Protein AF-A0A699ZSH5-F1 (afdb_monomer_lite)

pLDDT: mean 70.88, std 25.38, range [24.2, 98.06]

Structure (mmCIF, N/CA/C/O backbone):
data_AF-A0A699ZSH5-F1
#
_entry.id   AF-A0A699ZSH5-F1
#
loop_
_atom_site.group_PDB
_atom_site.id
_atom_site.type_symbol
_atom_site.label_atom_id
_atom_site.label_alt_id
_atom_site.label_comp_id
_atom_site.label_asym_id
_atom_site.label_entity_id
_atom_site.label_seq_id
_atom_site.pdbx_PDB_ins_code
_atom_site.Cartn_x
_atom_site.Cartn_y
_atom_site.Cartn_z
_atom_site.occupancy
_atom_site.B_iso_or_equiv
_atom_site.auth_seq_id
_atom_site.auth_comp_id
_atom_site.auth_asym_id
_atom_site.auth_atom_id
_atom_site.pdbx_PDB_model_num
ATOM 1 N N . MET A 1 1 ? -21.528 -66.250 -21.003 1.00 36.94 1 MET A N 1
ATOM 2 C CA . MET A 1 1 ? -20.556 -67.362 -21.104 1.00 36.94 1 MET A CA 1
ATOM 3 C C . MET A 1 1 ? -19.165 -66.737 -21.130 1.00 36.94 1 MET A C 1
ATOM 5 O O . MET A 1 1 ? -18.930 -65.909 -21.991 1.00 36.94 1 MET A O 1
ATOM 9 N N . ALA A 1 2 ? -18.467 -66.760 -19.988 1.00 32.97 2 ALA A N 1
ATOM 10 C CA . ALA A 1 2 ? -17.231 -67.540 -19.755 1.00 32.97 2 ALA A CA 1
ATOM 11 C C . ALA A 1 2 ? -16.019 -66.951 -20.520 1.00 32.97 2 ALA A C 1
ATOM 13 O O . ALA A 1 2 ? -16.015 -66.978 -21.739 1.00 32.97 2 ALA A O 1
ATOM 14 N N . ARG A 1 3 ? -15.118 -66.194 -19.868 1.00 31.59 3 ARG A N 1
ATOM 15 C CA . ARG A 1 3 ? -13.992 -66.573 -18.964 1.00 31.59 3 ARG A CA 1
ATOM 16 C C . ARG A 1 3 ? -12.683 -66.887 -19.717 1.00 31.59 3 ARG A C 1
ATOM 18 O O . ARG A 1 3 ? -12.699 -67.686 -20.640 1.00 31.59 3 ARG A O 1
ATOM 25 N N . GLY A 1 4 ? -11.572 -66.356 -19.185 1.00 28.94 4 GLY A N 1
ATOM 26 C CA . GLY A 1 4 ? -10.177 -66.784 -19.414 1.00 28.94 4 GLY A CA 1
ATOM 27 C C . GLY A 1 4 ? -9.295 -65.638 -19.936 1.00 28.94 4 GLY A C 1
ATOM 28 O O . GLY A 1 4 ? -9.412 -65.311 -21.105 1.00 28.94 4 GLY A O 1
ATOM 29 N N . SER A 1 5 ? -8.555 -64.850 -19.143 1.00 33.06 5 SER A N 1
ATOM 30 C CA . SER A 1 5 ? -7.466 -65.128 -18.173 1.00 33.06 5 SER A CA 1
ATOM 31 C C . SER A 1 5 ? -6.104 -65.444 -18.817 1.00 33.06 5 SER A C 1
ATOM 33 O O . SER A 1 5 ? -5.966 -66.488 -19.439 1.00 33.06 5 SER A O 1
ATOM 35 N N . ASN A 1 6 ? -5.130 -64.537 -18.619 1.00 29.67 6 ASN A N 1
ATOM 36 C CA . ASN A 1 6 ? -3.670 -64.717 -18.406 1.00 29.67 6 ASN A CA 1
ATOM 37 C C . ASN A 1 6 ? -3.050 -63.294 -18.371 1.00 29.67 6 ASN A C 1
ATOM 39 O O . ASN A 1 6 ? -3.257 -62.556 -19.326 1.00 29.67 6 ASN A O 1
ATOM 43 N N . SER A 1 7 ? -2.413 -62.699 -17.349 1.00 30.80 7 SER A N 1
ATOM 44 C CA . SER A 1 7 ? -1.525 -63.060 -16.221 1.00 30.80 7 SER A CA 1
ATOM 45 C C . SER A 1 7 ? -0.083 -63.463 -16.577 1.00 30.80 7 SER A C 1
ATOM 47 O O . SER A 1 7 ? 0.167 -64.629 -16.860 1.00 30.80 7 SER A O 1
ATOM 49 N N . ALA A 1 8 ? 0.845 -62.495 -16.477 1.00 29.92 8 ALA A N 1
ATOM 50 C CA . ALA A 1 8 ? 2.242 -62.586 -15.987 1.00 29.92 8 ALA A CA 1
ATOM 51 C C . ALA A 1 8 ? 2.841 -61.150 -16.003 1.00 29.92 8 ALA A C 1
ATOM 53 O O . ALA A 1 8 ? 2.871 -60.527 -17.056 1.00 29.92 8 ALA A O 1
ATOM 54 N N . SER A 1 9 ? 3.085 -60.458 -14.883 1.00 29.80 9 SER A N 1
ATOM 55 C CA . SER A 1 9 ? 4.141 -60.607 -13.855 1.00 29.80 9 SER A CA 1
ATOM 56 C C . SER A 1 9 ? 5.532 -60.087 -14.262 1.00 29.80 9 SER A C 1
ATOM 58 O O . SER A 1 9 ? 6.241 -60.759 -15.004 1.00 29.80 9 SER A O 1
ATOM 60 N N . ARG A 1 10 ? 5.940 -58.946 -13.675 1.00 28.27 10 ARG A N 1
ATOM 61 C CA . ARG A 1 10 ? 7.281 -58.615 -13.117 1.00 28.27 10 ARG A CA 1
ATOM 62 C C . ARG A 1 10 ? 7.190 -57.239 -12.417 1.00 28.27 10 ARG A C 1
ATOM 64 O O . ARG A 1 10 ? 6.785 -56.278 -13.053 1.00 28.27 10 ARG A O 1
ATOM 71 N N . VAL A 1 11 ? 7.215 -57.190 -11.074 1.00 29.58 11 VAL A N 1
ATOM 72 C CA . VAL A 1 11 ? 8.370 -56.810 -10.209 1.00 29.58 11 VAL A CA 1
ATOM 73 C C . VAL A 1 11 ? 8.969 -55.464 -10.655 1.00 29.58 11 VAL A C 1
ATOM 75 O O . VAL A 1 11 ? 9.492 -55.394 -11.756 1.00 29.58 11 VAL A O 1
ATOM 78 N N . GLY A 1 12 ? 8.925 -54.347 -9.927 1.00 26.03 12 GLY A N 1
ATOM 79 C CA . GLY A 1 12 ? 8.870 -54.110 -8.485 1.00 26.03 12 GLY A CA 1
ATOM 80 C C . GLY A 1 12 ? 10.131 -53.332 -8.098 1.00 26.03 12 GLY A C 1
ATOM 81 O O . GLY A 1 12 ? 11.179 -53.956 -8.021 1.00 26.03 12 GLY A O 1
ATOM 82 N N . VAL A 1 13 ? 10.034 -52.011 -7.892 1.00 28.70 13 VAL A N 1
ATOM 83 C CA . VAL A 1 13 ? 11.000 -51.198 -7.126 1.00 28.70 13 VAL A CA 1
ATOM 84 C C . VAL A 1 13 ? 10.254 -49.991 -6.541 1.00 28.70 13 VAL A C 1
ATOM 86 O O . VAL A 1 13 ? 9.922 -49.047 -7.254 1.00 28.70 13 VAL A O 1
ATOM 89 N N . ASP A 1 14 ? 9.993 -50.051 -5.238 1.00 25.78 14 ASP A N 1
ATOM 90 C CA . ASP A 1 14 ? 9.724 -48.902 -4.377 1.00 25.78 14 ASP A CA 1
ATOM 91 C C . ASP A 1 14 ? 11.045 -48.189 -4.090 1.00 25.78 14 ASP A C 1
ATOM 93 O O . ASP A 1 14 ? 11.976 -48.861 -3.644 1.00 25.78 14 ASP A O 1
ATOM 97 N N . THR A 1 15 ? 11.140 -46.862 -4.256 1.00 27.75 15 THR A N 1
ATOM 98 C CA . THR A 1 15 ? 11.932 -46.007 -3.346 1.00 27.75 15 THR A CA 1
ATOM 99 C C . THR A 1 15 ? 11.754 -44.494 -3.576 1.00 27.75 15 THR A C 1
ATOM 101 O O . THR A 1 15 ? 11.788 -44.021 -4.705 1.00 27.75 15 THR A O 1
ATOM 104 N N . LEU A 1 16 ? 11.700 -43.771 -2.442 1.00 27.02 16 LEU A N 1
ATOM 105 C CA . LEU A 1 16 ? 11.971 -42.337 -2.186 1.00 27.02 16 LEU A CA 1
ATOM 106 C C . LEU A 1 16 ? 10.833 -41.342 -2.503 1.00 27.02 16 LEU A C 1
ATOM 108 O O . LEU A 1 16 ? 10.600 -40.982 -3.647 1.00 27.02 16 LEU A O 1
ATOM 112 N N . SER A 1 17 ? 9.979 -40.922 -1.560 1.00 25.89 17 SER A N 1
ATOM 113 C CA . SER A 1 17 ? 10.178 -40.210 -0.277 1.00 25.89 17 SER A CA 1
ATOM 114 C C . SER A 1 17 ? 10.639 -38.747 -0.392 1.00 25.89 17 SER A C 1
ATOM 116 O O . SER A 1 17 ? 11.787 -38.474 -0.715 1.00 25.89 17 SER A O 1
ATOM 118 N N . SER A 1 18 ? 9.751 -37.847 0.049 1.00 26.95 18 SER A N 1
ATOM 119 C CA . SER A 1 18 ? 10.036 -36.704 0.931 1.00 26.95 18 SER A CA 1
ATOM 120 C C . SER A 1 18 ? 11.130 -35.714 0.505 1.00 26.95 18 SER A C 1
ATOM 122 O O . SER A 1 18 ? 12.287 -35.860 0.882 1.00 26.95 18 SER A O 1
ATOM 124 N N . ILE A 1 19 ? 10.721 -34.590 -0.092 1.00 27.08 19 ILE A N 1
ATOM 125 C CA . ILE A 1 19 ? 11.486 -33.335 -0.017 1.00 27.08 19 ILE A CA 1
ATOM 126 C C . ILE A 1 19 ? 10.746 -32.393 0.938 1.00 27.08 19 ILE A C 1
ATOM 128 O O . ILE A 1 19 ? 9.942 -31.551 0.548 1.00 27.08 19 ILE A O 1
ATOM 132 N N . ARG A 1 20 ? 11.016 -32.581 2.233 1.00 26.30 20 ARG A N 1
ATOM 133 C CA . ARG A 1 20 ? 10.993 -31.498 3.219 1.00 26.30 20 ARG A CA 1
ATOM 134 C C . ARG A 1 20 ? 12.300 -30.732 3.027 1.00 26.30 20 ARG A C 1
ATOM 136 O O . ARG A 1 20 ? 13.360 -31.284 3.299 1.00 26.30 20 ARG A O 1
ATOM 143 N N . SER A 1 21 ? 12.233 -29.490 2.553 1.00 25.59 21 SER A N 1
ATOM 144 C CA . SER A 1 21 ? 13.398 -28.604 2.563 1.00 25.59 21 SER A CA 1
ATOM 145 C C . SER A 1 21 ? 13.469 -27.908 3.914 1.00 25.59 21 SER A C 1
ATOM 147 O O . SER A 1 21 ? 12.815 -26.896 4.155 1.00 25.59 21 SER A O 1
ATOM 149 N N . SER A 1 22 ? 14.252 -28.504 4.801 1.00 25.52 22 SER A N 1
ATOM 150 C CA . SER A 1 22 ? 14.801 -27.886 5.998 1.00 25.52 22 SER A CA 1
ATOM 151 C C . SER A 1 22 ? 15.785 -26.793 5.573 1.00 25.52 22 SER A C 1
ATOM 153 O O . SER A 1 22 ? 16.745 -27.091 4.872 1.00 25.52 22 SER A O 1
ATOM 155 N N . PHE A 1 23 ? 15.589 -25.552 6.012 1.00 26.53 23 PHE A N 1
ATOM 156 C CA . PHE A 1 23 ? 16.680 -24.582 6.095 1.00 26.53 23 PHE A CA 1
ATOM 157 C C . PHE A 1 23 ? 16.874 -24.238 7.567 1.00 26.53 23 PHE A C 1
ATOM 159 O O . PHE A 1 23 ? 16.135 -23.446 8.146 1.00 26.53 23 PHE A O 1
ATOM 166 N N . ALA A 1 24 ? 17.846 -24.920 8.171 1.00 24.20 24 ALA A N 1
ATOM 167 C CA . ALA A 1 24 ? 18.500 -24.464 9.382 1.00 24.20 24 ALA A CA 1
ATOM 168 C C . ALA A 1 24 ? 19.412 -23.295 8.988 1.00 24.20 24 ALA A C 1
ATOM 170 O O . ALA A 1 24 ? 20.186 -23.409 8.039 1.00 24.20 24 ALA A O 1
ATOM 171 N N . VAL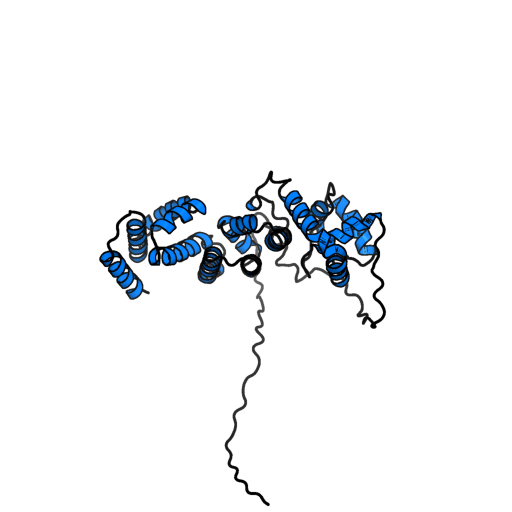 A 1 25 ? 19.283 -22.167 9.681 1.00 28.80 25 VAL A N 1
ATOM 172 C CA . VAL A 1 25 ? 20.239 -21.063 9.592 1.00 28.80 25 VAL A CA 1
ATOM 173 C C . VAL A 1 25 ? 21.204 -21.238 10.753 1.00 28.80 25 VAL A C 1
ATOM 175 O O . VAL A 1 25 ? 20.807 -21.110 11.911 1.00 28.80 25 VAL A O 1
ATOM 178 N N . ASP A 1 26 ? 22.453 -21.561 10.425 1.00 26.16 26 ASP A N 1
ATOM 179 C CA . ASP A 1 26 ? 23.570 -21.489 11.358 1.00 26.16 26 ASP A CA 1
ATOM 180 C C . ASP A 1 26 ? 23.797 -20.031 11.768 1.00 26.16 26 ASP A C 1
ATOM 182 O O . ASP A 1 26 ? 23.949 -19.130 10.939 1.00 26.16 26 ASP A O 1
ATOM 186 N N . VAL A 1 27 ? 23.803 -19.810 13.079 1.00 28.52 27 VAL A N 1
ATOM 187 C CA . VAL A 1 27 ? 24.135 -18.538 13.715 1.00 28.52 27 VAL A CA 1
ATOM 188 C C . VAL A 1 27 ? 25.651 -18.479 13.881 1.00 28.52 27 VAL A C 1
ATOM 190 O O . VAL A 1 27 ? 26.236 -19.327 14.549 1.00 28.52 27 VAL A O 1
ATOM 193 N N . CYS A 1 28 ? 26.284 -17.447 13.328 1.00 25.33 28 CYS A N 1
ATOM 194 C CA . CYS A 1 28 ? 27.627 -17.017 13.716 1.00 25.33 28 CYS A CA 1
ATOM 195 C C . CYS A 1 28 ? 27.576 -15.534 14.133 1.00 25.33 28 CYS A C 1
ATOM 197 O O . CYS A 1 28 ? 26.837 -14.766 13.513 1.00 25.33 28 CYS A O 1
ATOM 199 N N . PRO A 1 29 ? 28.312 -15.116 15.181 1.00 32.91 29 PRO A N 1
ATOM 200 C CA . PRO A 1 29 ? 28.134 -13.807 15.799 1.00 32.91 29 PRO A CA 1
ATOM 201 C C . PRO A 1 29 ? 29.136 -12.750 15.296 1.00 32.91 29 PRO A C 1
ATOM 203 O O . PRO A 1 29 ? 30.284 -13.075 15.001 1.00 32.91 29 PRO A O 1
ATOM 206 N N . ASN A 1 30 ? 28.686 -11.485 15.308 1.00 30.55 30 ASN A N 1
ATOM 207 C CA . ASN A 1 30 ? 29.345 -10.276 15.853 1.00 30.55 30 ASN A CA 1
ATOM 208 C C . ASN A 1 30 ? 29.346 -9.010 14.971 1.00 30.55 30 ASN A C 1
ATOM 210 O O . ASN A 1 30 ? 29.857 -8.994 13.858 1.00 30.55 30 ASN A O 1
ATOM 214 N N . ASN A 1 31 ? 28.859 -7.939 15.616 1.00 28.17 31 ASN A N 1
ATOM 215 C CA . ASN A 1 31 ? 29.351 -6.555 15.702 1.00 28.17 31 ASN A CA 1
ATOM 216 C C . ASN A 1 31 ? 29.839 -5.823 14.442 1.00 28.17 31 ASN A C 1
ATOM 218 O O . ASN A 1 31 ? 30.928 -6.088 13.941 1.00 28.17 31 ASN A O 1
ATOM 222 N N . SER A 1 32 ? 29.159 -4.726 14.090 1.00 29.83 32 SER A N 1
ATOM 223 C CA . SER A 1 32 ? 29.637 -3.344 14.338 1.00 29.83 32 SER A CA 1
ATOM 224 C C . SER A 1 32 ? 28.687 -2.294 13.733 1.00 29.83 32 SER A C 1
ATOM 226 O O . SER A 1 32 ? 27.934 -2.571 12.803 1.00 29.83 32 SER A O 1
ATOM 228 N N . ASP A 1 33 ? 28.705 -1.110 14.345 1.00 36.75 33 ASP A N 1
ATOM 229 C CA . ASP A 1 33 ? 27.779 0.019 14.230 1.00 36.75 33 ASP A CA 1
ATOM 230 C C . ASP A 1 33 ? 27.511 0.568 12.811 1.00 36.75 33 ASP A C 1
ATOM 232 O O . ASP A 1 33 ? 28.427 0.853 12.039 1.00 36.75 33 ASP A O 1
ATOM 236 N N . GLY A 1 34 ? 26.229 0.819 12.513 1.00 30.23 34 GLY A N 1
ATOM 237 C CA . GLY A 1 34 ? 25.723 1.517 11.323 1.00 30.23 34 GLY A CA 1
ATOM 238 C C . GLY A 1 34 ? 24.201 1.748 11.412 1.00 30.23 34 GLY A C 1
ATOM 239 O O . GLY A 1 34 ? 23.528 1.027 12.148 1.00 30.23 34 GLY A O 1
ATOM 240 N N . PRO A 1 35 ? 23.633 2.766 10.731 1.00 30.14 35 PRO A N 1
ATOM 241 C CA . PRO A 1 35 ? 22.295 3.279 11.028 1.00 30.14 35 PRO A CA 1
ATOM 242 C C . PRO A 1 35 ? 21.197 2.261 10.699 1.00 30.14 35 PRO A C 1
ATOM 244 O O . PRO A 1 35 ? 21.158 1.676 9.616 1.00 30.14 35 PRO A O 1
ATOM 247 N N . VAL A 1 36 ? 20.295 2.077 11.662 1.00 38.06 36 VAL A N 1
ATOM 248 C CA . VAL A 1 36 ? 19.191 1.113 11.655 1.00 38.06 36 VAL A CA 1
ATOM 249 C C . VAL A 1 36 ? 18.178 1.473 10.560 1.00 38.06 36 VAL A C 1
ATOM 251 O O . VAL A 1 36 ? 17.377 2.390 10.711 1.00 38.06 36 VAL A O 1
ATOM 254 N N . GLY A 1 37 ? 18.225 0.752 9.437 1.00 33.81 37 GLY A N 1
ATOM 255 C CA . GLY A 1 37 ? 17.118 0.672 8.476 1.00 33.81 37 GLY A CA 1
ATOM 256 C C . GLY A 1 37 ? 16.004 -0.264 8.979 1.00 33.81 37 GLY A C 1
ATOM 257 O O . GLY A 1 37 ? 16.214 -0.984 9.959 1.00 33.81 37 GLY A O 1
ATOM 258 N N . PRO A 1 38 ? 14.826 -0.306 8.326 1.00 38.97 38 PRO A N 1
ATOM 259 C CA . PRO A 1 38 ? 13.669 -1.060 8.803 1.00 38.97 38 PRO A CA 1
ATOM 260 C C . PRO A 1 38 ? 13.873 -2.572 8.594 1.00 38.97 38 PRO A C 1
ATOM 262 O O . PRO A 1 38 ? 13.373 -3.174 7.652 1.00 38.97 38 PRO A O 1
ATOM 265 N N . GLN A 1 39 ? 14.634 -3.207 9.488 1.00 39.56 39 GLN A N 1
ATOM 266 C CA . GLN A 1 39 ? 14.787 -4.666 9.572 1.00 39.56 39 GLN A CA 1
ATOM 267 C C . GLN A 1 39 ? 13.705 -5.337 10.440 1.00 39.56 39 GLN A C 1
ATOM 269 O O . GLN A 1 39 ? 13.694 -6.561 10.567 1.00 39.56 39 GLN A O 1
ATOM 274 N N . ALA A 1 40 ? 12.759 -4.568 10.991 1.00 39.62 40 ALA A N 1
ATOM 275 C CA . ALA A 1 40 ? 11.773 -5.034 11.971 1.00 39.62 40 ALA A CA 1
ATOM 276 C C . ALA A 1 40 ? 10.811 -6.133 11.463 1.00 39.62 40 ALA A C 1
ATOM 278 O O . ALA A 1 40 ? 10.162 -6.801 12.264 1.00 39.62 40 ALA A O 1
ATOM 279 N N . LEU A 1 41 ? 10.736 -6.377 10.149 1.00 44.06 41 LEU A N 1
ATOM 280 C CA . LEU A 1 41 ? 9.860 -7.405 9.573 1.00 44.06 41 LEU A CA 1
ATOM 281 C C . LEU A 1 41 ? 10.518 -8.777 9.373 1.00 44.06 41 LEU A C 1
ATOM 283 O O . LEU A 1 41 ? 9.798 -9.763 9.227 1.00 44.06 41 LEU A O 1
ATOM 287 N N . LYS A 1 42 ? 11.855 -8.894 9.416 1.00 36.16 42 LYS A N 1
ATOM 288 C CA . LYS A 1 42 ? 12.529 -10.204 9.269 1.00 36.16 42 LYS A CA 1
ATOM 289 C C . LYS A 1 42 ? 12.527 -11.037 10.557 1.00 36.16 42 LYS A C 1
ATOM 291 O O . LYS A 1 42 ? 12.685 -12.252 10.488 1.00 36.16 42 LYS A O 1
ATOM 296 N N . THR A 1 43 ? 12.290 -10.417 11.710 1.00 35.00 43 THR A N 1
ATOM 297 C CA . THR A 1 43 ? 12.329 -11.053 13.041 1.00 35.00 43 THR A CA 1
ATOM 298 C C . THR A 1 43 ? 10.964 -11.219 13.712 1.00 35.00 43 THR A C 1
ATOM 300 O O . THR A 1 43 ? 10.887 -11.791 14.800 1.00 35.00 43 THR A O 1
ATOM 303 N N . LEU A 1 44 ? 9.863 -10.833 13.055 1.00 39.72 44 LEU A N 1
ATOM 304 C CA . LEU A 1 44 ? 8.504 -11.030 13.587 1.00 39.72 44 LEU A CA 1
ATOM 305 C C . LEU A 1 44 ? 8.108 -12.511 13.767 1.00 39.72 44 LEU A C 1
ATOM 307 O O . LEU A 1 44 ? 7.095 -12.791 14.402 1.00 39.72 44 LEU A O 1
ATOM 311 N N . ASN A 1 45 ? 8.924 -13.457 13.286 1.00 34.03 45 ASN A N 1
ATOM 312 C CA . ASN A 1 45 ? 8.685 -14.892 13.438 1.00 34.03 45 ASN A CA 1
ATOM 313 C C . ASN A 1 45 ? 9.299 -15.545 14.689 1.00 34.03 45 ASN A C 1
ATOM 315 O O . ASN A 1 45 ? 9.049 -16.733 14.883 1.00 34.03 45 ASN A O 1
ATOM 319 N N . THR A 1 46 ? 10.047 -14.838 15.552 1.00 37.94 46 THR A N 1
ATOM 320 C CA . THR A 1 46 ? 10.744 -15.529 16.665 1.00 37.94 46 THR A CA 1
ATOM 321 C C . THR A 1 46 ? 10.412 -15.079 18.088 1.00 37.94 46 THR A C 1
ATOM 323 O O . THR A 1 46 ? 10.569 -15.904 18.982 1.00 37.94 46 THR A O 1
ATOM 326 N N . HIS A 1 47 ? 9.882 -13.874 18.353 1.00 35.03 47 HIS A N 1
ATOM 327 C CA . HIS A 1 47 ? 9.612 -13.454 19.749 1.00 35.03 47 HIS A CA 1
ATOM 328 C C . HIS A 1 47 ? 8.355 -12.599 20.004 1.00 35.03 47 HIS A C 1
ATOM 330 O O . HIS A 1 47 ? 8.172 -12.104 21.116 1.00 35.03 47 HIS A O 1
ATOM 336 N N . ALA A 1 48 ? 7.417 -12.480 19.059 1.00 37.22 48 ALA A N 1
ATOM 337 C CA . ALA A 1 48 ? 6.101 -11.930 19.388 1.00 37.22 48 ALA A CA 1
ATOM 338 C C . ALA A 1 48 ? 5.274 -12.999 20.125 1.00 37.22 48 ALA A C 1
ATOM 340 O O . ALA A 1 48 ? 4.728 -13.916 19.511 1.00 37.22 48 ALA A O 1
ATOM 341 N N . ARG A 1 49 ? 5.187 -12.904 21.459 1.00 35.94 49 ARG A N 1
ATOM 342 C CA . ARG A 1 49 ? 4.324 -13.766 22.283 1.00 35.94 49 ARG A CA 1
ATOM 343 C C . ARG A 1 49 ? 2.858 -13.394 22.041 1.00 35.94 49 ARG A C 1
ATOM 345 O O . ARG A 1 49 ? 2.232 -12.712 22.847 1.00 35.94 49 ARG A O 1
ATOM 352 N N . LEU A 1 50 ? 2.315 -13.842 20.912 1.00 39.59 50 LEU A N 1
ATOM 353 C CA . LEU A 1 50 ? 0.881 -13.871 20.666 1.00 39.59 50 LEU A CA 1
ATOM 354 C C . LEU A 1 50 ? 0.277 -14.825 21.698 1.00 39.59 50 LEU A C 1
ATOM 356 O O . LEU A 1 50 ? 0.533 -16.028 21.665 1.00 39.59 50 LEU A O 1
ATOM 360 N N . GLN A 1 51 ? -0.466 -14.281 22.659 1.00 40.25 51 GLN A N 1
ATOM 361 C CA . GLN A 1 51 ? -1.225 -15.090 23.605 1.00 40.25 51 GLN A CA 1
ATOM 362 C C . GLN A 1 51 ? -2.201 -15.964 22.800 1.00 40.25 51 GLN A C 1
ATOM 364 O O . GLN A 1 51 ? -3.069 -15.452 22.092 1.00 40.25 51 GLN A O 1
ATOM 369 N N . GLN A 1 52 ? -1.976 -17.280 22.830 1.00 35.56 52 GLN A N 1
ATOM 370 C CA . GLN A 1 52 ? -2.891 -18.274 22.279 1.00 35.56 52 GLN A CA 1
ATOM 371 C C . GLN A 1 52 ? -4.139 -18.336 23.157 1.00 35.56 52 GLN A C 1
ATOM 373 O O . GLN A 1 52 ? -4.032 -18.407 24.379 1.00 35.56 52 GLN A O 1
ATOM 378 N N . GLU A 1 53 ? -5.304 -18.365 22.519 1.00 41.34 53 GLU A N 1
ATOM 379 C CA . GLU A 1 53 ? -6.602 -18.556 23.161 1.00 41.34 53 GLU A CA 1
ATOM 380 C C . GLU A 1 53 ? -7.424 -19.630 22.420 1.00 41.34 53 GLU A C 1
ATOM 382 O O . GLU A 1 53 ? -7.081 -19.993 21.288 1.00 41.34 53 GLU A O 1
ATOM 387 N N . PRO A 1 54 ? -8.433 -20.219 23.093 1.00 35.97 54 PRO A N 1
ATOM 388 C CA . PRO A 1 54 ? -8.895 -21.579 22.848 1.00 35.97 54 PRO A CA 1
ATOM 389 C C . PRO A 1 54 ? -9.747 -21.723 21.584 1.00 35.97 54 PRO A C 1
ATOM 391 O O . PRO A 1 54 ? -10.487 -20.831 21.176 1.00 35.97 54 PRO A O 1
ATOM 394 N N . SER A 1 55 ? -9.647 -22.909 20.984 1.00 34.44 55 SER A N 1
ATOM 395 C CA . SER A 1 55 ? -10.417 -23.331 19.815 1.00 34.44 55 SER A CA 1
ATOM 396 C C . SER A 1 55 ? -11.911 -23.396 20.145 1.00 34.44 55 SER A C 1
ATOM 398 O O . SER A 1 55 ? -12.358 -24.312 20.835 1.00 34.44 55 SER A O 1
ATOM 400 N N . VAL A 1 56 ? -12.683 -22.431 19.645 1.00 40.84 56 VAL A N 1
ATOM 401 C CA . VAL A 1 56 ? -14.148 -22.481 19.630 1.00 40.84 56 VAL A CA 1
ATOM 402 C C . VAL A 1 56 ? -14.588 -22.773 18.199 1.00 40.84 56 VAL A C 1
ATOM 404 O O . VAL A 1 56 ? -14.379 -21.973 17.287 1.00 40.84 56 VAL A O 1
ATOM 407 N N . VAL A 1 57 ? -15.170 -23.953 18.003 1.00 40.88 57 VAL A N 1
ATOM 408 C CA . VAL A 1 57 ? -15.787 -24.387 16.743 1.00 40.88 57 VAL A CA 1
ATOM 409 C C . VAL A 1 57 ? -17.120 -23.640 16.580 1.00 40.88 57 VAL A C 1
ATOM 411 O O . VAL A 1 57 ? -17.925 -23.688 17.510 1.00 40.88 57 VAL A O 1
ATOM 414 N N . PRO A 1 58 ? -17.397 -22.951 15.456 1.00 51.56 58 PRO A N 1
ATOM 415 C CA . PRO A 1 58 ? -18.664 -22.257 15.294 1.00 51.56 58 PRO A CA 1
ATOM 416 C C . PRO A 1 58 ? -19.725 -23.206 14.729 1.00 51.56 58 PRO A C 1
ATOM 418 O O . PRO A 1 58 ? -19.599 -23.714 13.615 1.00 51.56 58 PRO A O 1
ATOM 421 N N . ASP A 1 59 ? -20.772 -23.408 15.522 1.00 38.81 59 ASP A N 1
ATOM 422 C CA . ASP A 1 59 ? -22.007 -24.080 15.135 1.00 38.81 59 ASP A CA 1
ATOM 423 C C . ASP A 1 59 ? -22.857 -23.168 14.226 1.00 38.81 59 ASP A C 1
ATOM 425 O O . ASP A 1 59 ? -22.868 -21.942 14.370 1.00 38.81 59 ASP A O 1
ATOM 429 N N . GLY A 1 60 ? -23.541 -23.768 13.251 1.00 44.88 60 GLY A N 1
ATOM 430 C CA . GLY A 1 60 ? -24.117 -23.132 12.057 1.00 44.88 60 GLY A CA 1
ATOM 431 C C . GLY A 1 60 ? -25.401 -22.316 12.254 1.00 44.88 60 GLY A C 1
ATOM 432 O O . GLY A 1 60 ? -26.279 -22.358 11.394 1.00 44.88 60 GLY A O 1
ATOM 433 N N . SER A 1 61 ? -25.539 -21.567 13.347 1.00 40.62 61 SER A N 1
ATOM 434 C CA . SER A 1 61 ? -26.702 -20.697 13.578 1.00 40.62 61 SER A CA 1
ATOM 435 C C . SER A 1 61 ? -26.458 -19.263 13.111 1.00 40.62 61 SER A C 1
ATOM 437 O O . SER A 1 61 ? -25.394 -18.703 13.363 1.00 40.62 61 SER A O 1
ATOM 439 N N . CYS A 1 62 ? -27.464 -18.689 12.433 1.00 40.16 62 CYS A N 1
ATOM 440 C CA . CYS A 1 62 ? -27.640 -17.274 12.080 1.00 40.16 62 CYS A CA 1
ATOM 441 C C . CYS A 1 62 ? -26.562 -16.346 12.656 1.00 40.16 62 CYS A C 1
ATOM 443 O O . CYS A 1 62 ? -26.659 -15.919 13.808 1.00 40.16 62 CYS A O 1
ATOM 445 N N . ARG A 1 63 ? -25.549 -16.009 11.844 1.00 50.59 63 ARG A N 1
ATOM 446 C CA . ARG A 1 63 ? -24.572 -14.972 12.186 1.00 50.59 63 ARG A CA 1
ATOM 447 C C . ARG A 1 63 ? -25.326 -13.656 12.339 1.00 50.59 63 ARG A C 1
ATOM 449 O O . ARG A 1 63 ? -25.593 -12.982 11.348 1.00 50.59 63 ARG A O 1
ATOM 456 N N . MET A 1 64 ? -25.697 -13.302 13.568 1.00 52.91 64 MET A N 1
ATOM 457 C CA . MET A 1 64 ? -26.120 -11.941 13.861 1.00 52.91 64 MET A CA 1
ATOM 458 C C . MET A 1 64 ? -24.993 -11.026 13.390 1.00 52.91 64 MET A C 1
ATOM 460 O O . MET A 1 64 ? -23.841 -11.199 13.794 1.00 52.91 64 MET A O 1
ATOM 464 N N . ALA A 1 65 ? -25.313 -10.117 12.470 1.00 71.31 65 ALA A N 1
ATOM 465 C CA . ALA A 1 65 ? -24.357 -9.148 11.972 1.00 71.31 65 ALA A CA 1
ATOM 466 C C . ALA A 1 65 ? -23.822 -8.369 13.177 1.00 71.31 65 ALA A C 1
ATOM 468 O O . ALA A 1 65 ? -24.585 -7.714 13.887 1.00 71.31 65 ALA A O 1
ATOM 469 N N . PHE A 1 66 ? -22.524 -8.498 13.451 1.00 86.12 66 PHE A N 1
ATOM 470 C CA . PHE A 1 66 ? -21.877 -7.733 14.506 1.00 86.12 66 PHE A CA 1
ATOM 471 C C . PHE A 1 66 ? -22.125 -6.245 14.253 1.00 86.12 66 PHE A C 1
ATOM 473 O O . PHE A 1 66 ? -21.755 -5.720 13.200 1.00 86.12 66 PHE A O 1
ATOM 480 N N . GLN A 1 67 ? -22.752 -5.572 15.216 1.00 88.56 67 GLN A N 1
ATOM 481 C CA . GLN A 1 67 ? -23.063 -4.155 15.118 1.00 88.56 67 GLN A CA 1
ATOM 482 C C . GLN A 1 67 ? -22.178 -3.383 16.103 1.00 88.56 67 GLN A C 1
ATOM 484 O O . GLN A 1 67 ? -22.400 -3.462 17.314 1.00 88.56 67 GLN A O 1
ATOM 489 N N . PRO A 1 68 ? -21.151 -2.658 15.623 1.00 90.75 68 PRO A N 1
ATOM 490 C CA . PRO A 1 68 ? -20.299 -1.872 16.502 1.00 90.75 68 PRO A CA 1
ATOM 491 C C . PRO A 1 68 ? -21.082 -0.690 17.102 1.00 90.75 68 PRO A C 1
ATOM 493 O O . PRO A 1 68 ? -22.034 -0.197 16.486 1.00 90.75 68 PRO A O 1
ATOM 496 N N . PRO A 1 69 ? -20.655 -0.163 18.265 1.00 94.19 69 PRO A N 1
ATOM 497 C CA . PRO A 1 69 ? -21.170 1.097 18.790 1.00 94.19 69 PRO A CA 1
ATOM 498 C C . PRO A 1 69 ? -21.094 2.215 17.742 1.00 94.19 69 PRO A C 1
ATOM 500 O O . PRO A 1 69 ? -20.106 2.307 17.013 1.00 94.19 69 PRO A O 1
ATOM 503 N N . ALA A 1 70 ? -22.088 3.111 17.706 1.00 94.12 70 ALA A N 1
ATOM 504 C CA . ALA A 1 70 ? -22.194 4.163 16.683 1.00 94.12 70 ALA A CA 1
ATOM 505 C C . ALA A 1 70 ? -20.916 5.014 16.534 1.00 94.12 70 ALA A C 1
ATOM 507 O O . ALA A 1 70 ? -20.544 5.398 15.430 1.00 94.12 70 ALA A O 1
ATOM 508 N N . GLN A 1 71 ? -20.200 5.244 17.638 1.00 95.50 71 GLN A N 1
ATOM 509 C CA . GLN A 1 71 ? -18.939 5.994 17.666 1.00 95.50 71 GLN A CA 1
ATOM 510 C C . GLN A 1 71 ? -17.778 5.284 16.949 1.00 95.50 71 GLN A C 1
ATOM 512 O O . GLN A 1 71 ? -16.832 5.938 16.526 1.00 95.50 71 GLN A O 1
ATOM 517 N N . LEU A 1 72 ? -17.825 3.954 16.839 1.00 96.06 72 LEU A N 1
ATOM 518 C CA . LEU A 1 72 ? -16.790 3.123 16.218 1.00 96.06 72 LEU A CA 1
ATOM 519 C C . LEU A 1 72 ? -17.178 2.654 14.815 1.00 96.06 72 LEU A C 1
ATOM 521 O O . LEU A 1 72 ? -16.348 2.059 14.133 1.00 96.06 72 LEU A O 1
ATOM 525 N N . LEU A 1 73 ? -18.416 2.912 14.380 1.00 95.94 73 LEU A N 1
ATOM 526 C CA . LEU A 1 73 ? -18.957 2.384 13.130 1.00 95.94 73 LEU A CA 1
ATOM 527 C C . LEU A 1 73 ? -18.100 2.775 11.922 1.00 95.94 73 LEU A C 1
ATOM 529 O O . LEU A 1 73 ? -17.697 1.897 11.167 1.00 95.94 73 LEU A O 1
ATOM 533 N N . ALA A 1 74 ? -17.747 4.055 11.787 1.00 96.06 74 ALA A N 1
ATOM 534 C CA . ALA A 1 74 ? -16.919 4.526 10.677 1.00 96.06 74 ALA A CA 1
ATOM 535 C C . ALA A 1 74 ? -15.521 3.878 10.675 1.00 96.06 74 ALA A C 1
ATOM 537 O O . ALA A 1 74 ? -15.025 3.465 9.628 1.00 96.06 74 ALA A O 1
ATOM 538 N N . SER A 1 75 ? -14.898 3.741 11.851 1.00 97.19 75 SER A N 1
ATOM 539 C CA . SER A 1 75 ? -13.594 3.083 11.990 1.00 97.19 75 SER A CA 1
ATOM 540 C C . SER A 1 75 ? -13.662 1.594 11.670 1.00 97.19 75 SER A C 1
ATOM 542 O O . SER A 1 75 ? -12.757 1.077 11.023 1.00 97.19 75 SER A O 1
ATOM 544 N N . TYR A 1 76 ? -14.737 0.922 12.087 1.00 97.69 76 TYR A N 1
ATOM 545 C CA . TYR A 1 76 ? -14.984 -0.490 11.811 1.00 97.69 76 TYR A CA 1
ATOM 546 C C . TYR A 1 76 ? -15.217 -0.746 10.318 1.00 97.69 76 TYR A C 1
ATOM 548 O O . TYR A 1 76 ? -14.578 -1.622 9.743 1.00 97.69 76 TYR A O 1
ATOM 556 N N . GLN A 1 77 ? -16.065 0.061 9.673 1.00 96.81 77 GLN A N 1
ATOM 557 C CA . GLN A 1 77 ? -16.315 0.010 8.229 1.00 96.81 77 GLN A CA 1
ATOM 558 C C . GLN A 1 77 ? -15.017 0.147 7.430 1.00 96.81 77 GLN A C 1
ATOM 560 O O . GLN A 1 77 ? -14.744 -0.653 6.535 1.00 96.81 77 GLN A O 1
ATOM 565 N N . ALA A 1 78 ? -14.183 1.118 7.810 1.00 97.44 78 ALA A N 1
ATOM 566 C CA . ALA A 1 78 ? -12.920 1.386 7.142 1.00 97.44 78 ALA A CA 1
ATOM 567 C C . ALA A 1 78 ? -11.940 0.201 7.203 1.00 97.44 78 ALA A C 1
ATOM 569 O O . ALA A 1 78 ? -11.140 0.049 6.288 1.00 97.44 78 ALA A O 1
ATOM 570 N N . LEU A 1 79 ? -12.013 -0.682 8.210 1.00 97.38 79 LEU A N 1
ATOM 571 C CA . LEU A 1 79 ? -11.144 -1.869 8.284 1.00 97.38 79 LEU A CA 1
ATOM 572 C C . LEU A 1 79 ? -11.348 -2.846 7.122 1.00 97.38 79 LEU A C 1
ATOM 574 O O . LEU A 1 79 ? -10.453 -3.644 6.858 1.00 97.38 79 LEU A O 1
ATOM 578 N N . GLY A 1 80 ? -12.474 -2.771 6.402 1.00 97.19 80 GLY A N 1
ATOM 579 C CA . GLY A 1 80 ? -12.739 -3.619 5.237 1.00 97.19 80 GLY A CA 1
ATOM 580 C C . GLY A 1 80 ? -11.680 -3.515 4.131 1.00 97.19 80 GLY A C 1
ATOM 581 O O . GLY A 1 80 ? -11.532 -4.449 3.345 1.00 97.19 80 GLY A O 1
ATOM 582 N N . ILE A 1 81 ? -10.910 -2.419 4.089 1.00 97.88 81 ILE A N 1
ATOM 583 C CA . ILE A 1 81 ? -9.852 -2.212 3.087 1.00 97.88 81 ILE A CA 1
ATOM 584 C C . ILE A 1 81 ? -8.520 -2.889 3.426 1.00 97.88 81 ILE A C 1
ATOM 586 O O . ILE A 1 81 ? -7.581 -2.808 2.632 1.00 97.88 81 ILE A O 1
ATOM 590 N N . VAL A 1 82 ? -8.386 -3.461 4.625 1.00 97.19 82 VAL A N 1
ATOM 591 C CA . VAL A 1 82 ? -7.140 -4.091 5.070 1.00 97.19 82 VAL A CA 1
ATOM 592 C C . VAL A 1 82 ? -6.969 -5.429 4.335 1.00 97.19 82 VAL A C 1
ATOM 594 O O . VAL A 1 82 ? -7.914 -6.217 4.278 1.00 97.19 82 VAL A O 1
ATOM 597 N N . PRO A 1 83 ? -5.790 -5.726 3.760 1.00 95.38 83 PRO A N 1
ATOM 598 C CA . PRO A 1 83 ? -5.530 -7.036 3.181 1.00 95.38 83 PRO A CA 1
ATOM 599 C C . PRO A 1 83 ? -5.669 -8.155 4.226 1.00 95.38 83 PRO A C 1
ATOM 601 O O . PRO A 1 83 ? -5.302 -7.955 5.387 1.00 95.38 83 PRO A O 1
ATOM 604 N N . PRO A 1 84 ? -6.144 -9.350 3.834 1.00 92.12 84 PRO A N 1
ATOM 605 C CA . PRO A 1 84 ? -6.218 -10.481 4.751 1.00 92.12 84 PRO A CA 1
ATOM 606 C C . PRO A 1 84 ? -4.828 -10.833 5.290 1.00 92.12 84 PRO A C 1
ATOM 608 O O . PRO A 1 84 ? -3.833 -10.735 4.570 1.00 92.12 84 PRO A O 1
ATOM 611 N N . ASP A 1 85 ? -4.782 -11.224 6.565 1.00 90.94 85 ASP A N 1
ATOM 612 C CA . ASP A 1 85 ? -3.582 -11.674 7.285 1.00 90.94 85 ASP A CA 1
ATOM 613 C C . ASP A 1 85 ? -2.415 -10.671 7.321 1.00 90.94 85 ASP A C 1
ATOM 615 O O . ASP A 1 85 ? -1.287 -11.030 7.661 1.00 90.94 85 ASP A O 1
ATOM 619 N N . MET A 1 86 ? -2.672 -9.398 7.009 1.00 94.19 86 MET A N 1
ATOM 620 C CA . MET A 1 86 ? -1.656 -8.354 7.032 1.00 94.19 86 MET A CA 1
ATOM 621 C C . MET A 1 86 ? -1.744 -7.541 8.330 1.00 94.19 86 MET A C 1
ATOM 623 O O . MET A 1 86 ? -2.782 -6.924 8.593 1.00 94.19 86 MET A O 1
ATOM 627 N N . PRO A 1 87 ? -0.679 -7.501 9.151 1.00 95.50 87 PRO A N 1
ATOM 628 C CA . PRO A 1 87 ? -0.638 -6.607 10.296 1.00 95.50 87 PRO A CA 1
ATOM 629 C C . PRO A 1 87 ? -0.535 -5.155 9.809 1.00 95.50 87 PRO A C 1
ATOM 631 O O . PRO A 1 87 ? 0.174 -4.854 8.848 1.00 95.50 87 PRO A O 1
ATOM 634 N N . VAL A 1 88 ? -1.239 -4.250 10.484 1.00 96.88 88 VAL A N 1
ATOM 635 C CA . VAL A 1 88 ? -1.293 -2.823 10.151 1.00 96.88 88 VAL A CA 1
ATOM 636 C C . VAL A 1 88 ? -0.706 -1.984 11.287 1.00 96.88 88 VAL A C 1
ATOM 638 O O . VAL A 1 88 ? -1.074 -2.191 12.446 1.00 96.88 88 VAL A O 1
ATOM 641 N N . PRO A 1 89 ? 0.199 -1.035 11.014 1.00 96.81 89 PRO A N 1
ATOM 642 C CA . PRO A 1 89 ? 0.750 -0.170 12.043 1.00 96.81 89 PRO A CA 1
ATOM 643 C C . PRO A 1 89 ? -0.288 0.873 12.474 1.00 96.81 89 PRO A C 1
ATOM 645 O O . PRO A 1 89 ? -1.181 1.256 11.712 1.00 96.81 89 PRO A O 1
ATOM 648 N N . LEU A 1 90 ? -0.160 1.389 13.700 1.00 95.75 90 LEU A N 1
ATOM 649 C CA . LEU A 1 90 ? -1.037 2.465 14.181 1.00 95.75 90 LEU A CA 1
ATOM 650 C C . LEU A 1 90 ? -0.945 3.748 13.343 1.00 95.75 90 LEU A C 1
ATOM 652 O O . LEU A 1 90 ? -1.913 4.500 13.295 1.00 95.75 90 LEU A O 1
ATOM 656 N N . THR A 1 91 ? 0.186 3.999 12.682 1.00 95.19 91 THR A N 1
ATOM 657 C CA . THR A 1 91 ? 0.353 5.125 11.749 1.00 95.19 91 THR A CA 1
ATOM 658 C C . THR A 1 91 ? -0.619 5.020 10.577 1.00 95.19 91 THR A C 1
ATOM 660 O O . THR A 1 91 ? -1.332 5.977 10.288 1.00 95.19 91 THR A O 1
ATOM 663 N N . MET A 1 92 ? -0.732 3.836 9.969 1.00 96.38 92 MET A N 1
ATOM 664 C CA . MET A 1 92 ? -1.701 3.550 8.909 1.00 96.38 92 MET A CA 1
ATOM 665 C C . MET A 1 92 ? -3.135 3.739 9.411 1.00 96.38 92 MET A C 1
ATOM 667 O O . MET A 1 92 ? -3.932 4.413 8.758 1.00 96.38 92 MET A O 1
ATOM 671 N N . LEU A 1 93 ? -3.463 3.205 10.595 1.00 97.19 93 LEU A N 1
ATOM 672 C CA . LEU A 1 93 ? -4.801 3.348 11.177 1.00 97.19 93 LEU A CA 1
ATOM 673 C C . LEU A 1 93 ? -5.145 4.802 11.518 1.00 97.19 93 LEU A C 1
ATOM 675 O O . LEU A 1 93 ? -6.291 5.213 11.345 1.00 97.19 93 LEU A O 1
ATOM 679 N N . ALA A 1 94 ? -4.168 5.599 11.956 1.00 96.69 94 ALA A N 1
ATOM 680 C CA . ALA A 1 94 ? -4.358 7.029 12.164 1.00 96.69 94 ALA A CA 1
ATOM 681 C C . ALA A 1 94 ? -4.716 7.735 10.854 1.00 96.69 94 ALA A C 1
ATOM 683 O O . ALA A 1 94 ? -5.695 8.479 10.819 1.00 96.69 94 ALA A O 1
ATOM 684 N N . THR A 1 95 ? -4.006 7.431 9.767 1.00 96.50 95 THR A N 1
ATOM 685 C CA . THR A 1 95 ? -4.323 7.945 8.428 1.00 96.50 95 THR A CA 1
ATOM 686 C C . THR A 1 95 ? -5.716 7.500 7.972 1.00 96.50 95 THR A C 1
ATOM 688 O O . THR A 1 95 ? -6.525 8.327 7.550 1.00 96.50 95 THR A O 1
ATOM 691 N N . LEU A 1 96 ? -6.040 6.212 8.122 1.00 97.00 96 LEU A N 1
ATOM 692 C CA . LEU A 1 96 ? -7.325 5.628 7.727 1.00 97.00 96 LEU A CA 1
ATOM 693 C C . LEU A 1 96 ? -8.512 6.255 8.471 1.00 97.00 96 LEU A C 1
ATOM 695 O O . LEU A 1 96 ? -9.536 6.579 7.870 1.00 97.00 96 LEU A O 1
ATOM 699 N N . TRP A 1 97 ? -8.377 6.440 9.782 1.00 97.12 97 TRP A N 1
ATOM 700 C CA . TRP A 1 97 ? -9.420 6.990 10.648 1.00 97.12 97 TRP A CA 1
ATOM 701 C C . TRP A 1 97 ? -9.345 8.510 10.805 1.00 97.12 97 TRP A C 1
ATOM 703 O O . TRP A 1 97 ? -10.078 9.065 11.628 1.00 97.12 97 TRP A O 1
ATOM 713 N N . ARG A 1 98 ? -8.467 9.176 10.040 1.00 95.31 98 ARG A N 1
ATOM 714 C CA . ARG A 1 98 ? -8.227 10.629 10.077 1.00 95.31 98 ARG A CA 1
ATOM 715 C C . ARG A 1 98 ? -7.966 11.147 11.494 1.00 95.31 98 ARG A C 1
ATOM 717 O O . ARG A 1 98 ? -8.480 12.188 11.897 1.00 95.31 98 ARG A O 1
ATOM 724 N N . GLN A 1 99 ? -7.197 10.385 12.262 1.00 96.06 99 GLN A N 1
ATOM 725 C CA . GLN A 1 99 ? -6.785 10.756 13.608 1.00 96.06 99 GLN A CA 1
ATOM 726 C C . GLN A 1 99 ? -5.545 11.654 13.551 1.00 96.06 99 GLN A C 1
ATOM 728 O O . GLN A 1 99 ? -4.677 11.443 12.705 1.00 96.06 99 GLN A O 1
ATOM 733 N N . PRO A 1 100 ? -5.420 12.630 14.466 1.00 93.62 100 PRO A N 1
ATOM 734 C CA . PRO A 1 100 ? -4.297 13.566 14.467 1.00 93.62 100 PRO A CA 1
ATOM 735 C C . PRO A 1 100 ? -2.967 12.906 14.850 1.00 93.62 100 PRO A C 1
ATOM 737 O O . PRO A 1 100 ? -1.907 13.464 14.581 1.00 93.62 100 PRO A O 1
ATOM 740 N N . SER A 1 101 ? -3.006 11.744 15.508 1.00 94.25 101 SER A N 1
ATOM 741 C CA . SER A 1 101 ? -1.812 11.028 15.945 1.00 94.25 101 SER A CA 1
ATOM 742 C C . SER A 1 101 ? -2.038 9.513 16.044 1.00 94.25 101 SER A C 1
ATOM 744 O O . SER A 1 101 ? -3.180 9.061 16.212 1.00 94.25 101 SER A O 1
ATOM 746 N N . PRO A 1 102 ? -0.954 8.711 16.015 1.00 93.44 102 PRO A N 1
ATOM 747 C CA . PRO A 1 102 ? -1.011 7.278 16.301 1.00 93.44 102 PRO A CA 1
ATOM 748 C C . PRO A 1 102 ? -1.584 6.951 17.688 1.00 93.44 102 PRO A C 1
ATOM 750 O O . PRO A 1 102 ? -2.236 5.922 17.842 1.00 93.44 102 PRO A O 1
ATOM 753 N N . ASP A 1 103 ? -1.410 7.822 18.687 1.00 93.62 103 ASP A N 1
ATOM 754 C CA . ASP A 1 103 ? -1.973 7.624 20.032 1.00 93.62 103 ASP A CA 1
ATOM 755 C C . ASP A 1 103 ? -3.495 7.801 20.071 1.00 93.62 103 ASP A C 1
ATOM 757 O O . ASP A 1 103 ? -4.197 7.043 20.743 1.00 93.62 103 ASP A O 1
ATOM 761 N N . ALA A 1 104 ? -4.035 8.751 19.303 1.00 95.12 104 ALA A N 1
ATOM 762 C CA . ALA A 1 104 ? -5.481 8.883 19.145 1.00 95.12 104 ALA A CA 1
ATOM 763 C C . ALA A 1 104 ? -6.071 7.645 18.444 1.00 95.12 104 ALA A C 1
ATOM 765 O O . ALA A 1 104 ? -7.089 7.102 18.881 1.00 95.12 104 ALA A O 1
ATOM 766 N N . ALA A 1 105 ? -5.383 7.124 17.421 1.00 96.44 105 ALA A N 1
ATOM 767 C CA . ALA A 1 105 ? -5.749 5.857 16.790 1.00 96.44 105 ALA A CA 1
ATOM 768 C C . ALA A 1 105 ? -5.636 4.670 17.761 1.00 96.44 105 ALA A C 1
ATOM 770 O O . ALA A 1 105 ? -6.516 3.811 17.782 1.00 96.44 105 ALA A O 1
ATOM 771 N N . ARG A 1 106 ? -4.619 4.643 18.631 1.00 95.88 106 ARG A N 1
ATOM 772 C CA . ARG A 1 106 ? -4.437 3.608 19.662 1.00 95.88 106 ARG A CA 1
ATOM 773 C C . ARG A 1 106 ? -5.651 3.500 20.582 1.00 95.88 106 ARG A C 1
ATOM 775 O O . ARG A 1 106 ? -6.098 2.392 20.867 1.00 95.88 106 ARG A O 1
ATOM 782 N N . ALA A 1 107 ? -6.226 4.626 21.004 1.00 95.69 107 ALA A N 1
ATOM 783 C CA . ALA A 1 107 ? -7.427 4.633 21.841 1.00 95.69 107 ALA A CA 1
ATOM 784 C C . ALA A 1 107 ? -8.641 3.991 21.139 1.00 95.69 107 ALA A C 1
ATOM 786 O O . ALA A 1 107 ? -9.406 3.256 21.766 1.00 95.69 107 ALA A O 1
ATOM 787 N N . VAL A 1 108 ? -8.808 4.227 19.833 1.00 96.88 108 VAL A N 1
ATOM 788 C CA . VAL A 1 108 ? -9.859 3.590 19.016 1.00 96.88 108 VAL A CA 1
ATOM 789 C C . VAL A 1 108 ? -9.576 2.097 18.832 1.00 96.88 108 VAL A C 1
ATOM 791 O O . VAL A 1 108 ? -10.473 1.274 19.021 1.00 96.88 108 VAL A O 1
ATOM 794 N N . ALA A 1 109 ? -8.327 1.735 18.532 1.00 97.00 109 ALA A N 1
ATOM 795 C CA . ALA A 1 109 ? -7.902 0.349 18.373 1.00 97.00 109 ALA A CA 1
ATOM 796 C C . ALA A 1 109 ? -8.131 -0.465 19.656 1.00 97.00 109 ALA A C 1
ATOM 798 O O . ALA A 1 109 ? -8.631 -1.583 19.577 1.00 97.00 109 ALA A O 1
ATOM 799 N N . HIS A 1 110 ? -7.847 0.094 20.839 1.00 96.75 110 HIS A N 1
ATOM 800 C CA . HIS A 1 110 ? -8.131 -0.569 22.116 1.00 96.75 110 HIS A CA 1
ATOM 801 C C . HIS A 1 110 ? -9.621 -0.857 22.302 1.00 96.75 110 HIS A C 1
ATOM 803 O O . HIS A 1 110 ? -9.971 -1.984 22.633 1.00 96.75 110 HIS A O 1
ATOM 809 N N . LYS A 1 111 ? -10.503 0.103 21.994 1.00 97.12 111 LYS A N 1
ATOM 810 C CA . LYS A 1 111 ? -11.955 -0.129 22.050 1.00 97.12 111 LYS A CA 1
ATOM 811 C C . LYS A 1 111 ? -12.397 -1.245 21.098 1.00 97.12 111 LYS A C 1
ATOM 813 O O . LYS A 1 111 ? -13.243 -2.052 21.456 1.00 97.12 111 LYS A O 1
ATOM 818 N N . LEU A 1 112 ? -11.825 -1.311 19.894 1.00 97.12 112 LEU A N 1
ATOM 819 C CA . LEU A 1 112 ? -12.119 -2.378 18.929 1.00 97.12 112 LEU A CA 1
ATOM 820 C C . LEU A 1 112 ? -11.541 -3.734 19.363 1.00 97.12 112 LEU A C 1
ATOM 822 O O . LEU A 1 112 ? -12.186 -4.762 19.170 1.00 97.12 112 LEU A O 1
ATOM 826 N N . ARG A 1 113 ? -10.363 -3.749 19.993 1.00 96.81 113 ARG A N 1
ATOM 827 C CA . ARG A 1 113 ? -9.775 -4.945 20.609 1.00 96.81 113 ARG A CA 1
ATOM 828 C C . ARG A 1 113 ? -10.661 -5.488 21.725 1.00 96.81 113 ARG A C 1
ATOM 830 O O . ARG A 1 113 ? -10.887 -6.690 21.770 1.00 96.81 113 ARG A O 1
ATOM 837 N N . ASP A 1 114 ? -11.183 -4.620 22.587 1.00 96.31 114 ASP A N 1
ATOM 838 C CA . ASP A 1 114 ? -12.050 -5.022 23.701 1.00 96.31 114 ASP A CA 1
ATOM 839 C C . ASP A 1 114 ? -13.383 -5.625 23.203 1.00 96.31 114 ASP A C 1
ATOM 841 O O . ASP A 1 114 ? -14.017 -6.403 23.909 1.00 96.31 114 ASP A O 1
ATOM 845 N N . LEU A 1 115 ? -13.771 -5.328 21.956 1.00 96.00 115 LEU A N 1
ATOM 846 C CA . LEU A 1 115 ? -14.901 -5.940 21.245 1.00 96.00 115 LEU A CA 1
ATOM 847 C C . LEU A 1 115 ? -1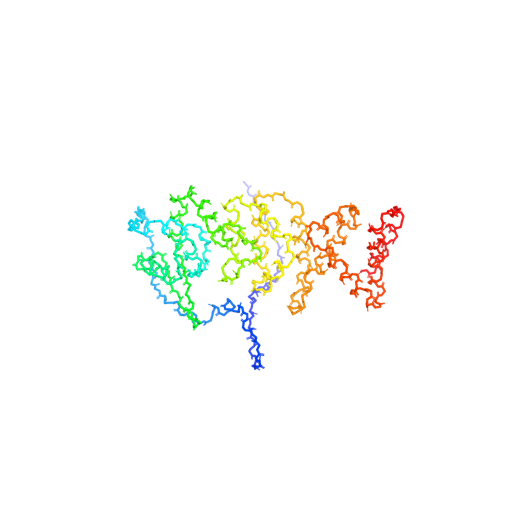4.523 -7.199 20.437 1.00 96.00 115 LEU A C 1
ATOM 849 O O . LEU A 1 115 ? -15.369 -7.735 19.728 1.00 96.00 115 LEU A O 1
ATOM 853 N N . GLY A 1 116 ? -13.267 -7.654 20.491 1.00 95.44 116 GLY A N 1
ATOM 854 C CA . GLY A 1 116 ? -12.780 -8.828 19.756 1.00 95.44 116 GLY A CA 1
ATOM 855 C C . GLY A 1 116 ? -12.484 -8.598 18.267 1.00 95.44 116 GLY A C 1
ATOM 856 O O . GLY A 1 116 ? -12.135 -9.544 17.561 1.00 95.44 116 GLY A O 1
ATOM 857 N N . VAL A 1 117 ? -12.559 -7.353 17.778 1.00 96.88 117 VAL A N 1
ATOM 858 C CA . VAL A 1 117 ? -12.413 -7.029 16.345 1.00 96.88 117 VAL A CA 1
ATOM 859 C C . VAL A 1 117 ? -10.980 -7.197 15.847 1.00 96.88 117 VAL A C 1
ATOM 861 O O . VAL A 1 117 ? -10.747 -7.556 14.691 1.00 96.88 117 VAL A O 1
ATOM 864 N N . MET A 1 118 ? -10.000 -6.907 16.698 1.00 96.75 118 MET A N 1
ATOM 865 C CA . MET A 1 118 ? -8.587 -6.942 16.337 1.00 96.75 118 MET A CA 1
ATOM 866 C C . MET A 1 118 ? -7.709 -7.278 17.536 1.00 96.75 118 MET A C 1
ATOM 868 O O . MET A 1 118 ? -8.108 -7.126 18.688 1.00 96.75 118 MET A O 1
ATOM 872 N N . ARG A 1 119 ? -6.478 -7.693 17.257 1.00 96.50 119 ARG A N 1
ATOM 873 C CA . ARG A 1 119 ? -5.416 -7.869 18.251 1.00 96.50 119 ARG A CA 1
ATOM 874 C C . ARG A 1 119 ? -4.406 -6.746 18.099 1.00 96.50 119 ARG A C 1
ATOM 876 O O . ARG A 1 119 ? -4.200 -6.275 16.987 1.00 96.50 119 ARG A O 1
ATOM 883 N N . ILE A 1 120 ? -3.772 -6.348 19.197 1.00 96.31 120 ILE A N 1
ATOM 884 C CA . ILE A 1 120 ? -2.736 -5.311 19.208 1.00 96.31 120 ILE A CA 1
ATOM 885 C C . ILE A 1 120 ? -1.469 -5.922 19.796 1.00 96.31 120 ILE A C 1
ATOM 887 O O . ILE A 1 120 ? -1.518 -6.503 20.880 1.00 96.31 120 ILE A O 1
ATOM 891 N N . ALA A 1 121 ? -0.355 -5.784 19.086 1.00 94.69 121 ALA A N 1
ATOM 892 C CA . ALA A 1 121 ? 0.976 -6.163 19.531 1.00 94.69 121 ALA A CA 1
ATOM 893 C C . ALA A 1 121 ? 1.849 -4.909 19.627 1.00 94.69 121 ALA A C 1
ATOM 895 O O . ALA A 1 121 ? 1.898 -4.119 18.685 1.00 94.69 121 ALA A O 1
ATOM 896 N N . SER A 1 122 ? 2.534 -4.737 20.754 1.00 93.44 122 SER A N 1
ATOM 897 C CA . SER A 1 122 ? 3.538 -3.687 20.937 1.00 93.44 122 SER A CA 1
ATOM 898 C C . SER A 1 122 ? 4.929 -4.279 20.736 1.00 93.44 122 SER A C 1
ATOM 900 O O . SER A 1 122 ? 5.200 -5.372 21.237 1.00 93.44 122 SER A O 1
ATOM 902 N N . LEU A 1 123 ? 5.792 -3.570 20.016 1.00 89.81 123 LEU A N 1
ATOM 903 C CA . LEU A 1 123 ? 7.191 -3.935 19.814 1.00 89.81 123 LEU A CA 1
ATOM 904 C C . LEU A 1 123 ? 8.099 -3.182 20.797 1.00 89.81 123 LEU A C 1
ATOM 906 O O . LEU A 1 123 ? 7.684 -2.230 21.459 1.00 89.81 123 LEU A O 1
ATOM 910 N N . GLU A 1 124 ? 9.352 -3.629 20.887 1.00 87.19 124 GLU A N 1
ATOM 911 C CA . GLU A 1 124 ? 10.379 -3.059 21.773 1.00 87.19 124 GLU A CA 1
ATOM 912 C C . GLU A 1 124 ? 10.737 -1.609 21.423 1.00 87.19 124 GLU A C 1
ATOM 914 O O . GLU A 1 124 ? 11.099 -0.831 22.300 1.00 87.19 124 GLU A O 1
ATOM 919 N N . ASP A 1 125 ? 10.569 -1.223 20.158 1.00 85.88 125 ASP A N 1
ATOM 920 C CA . ASP A 1 125 ? 10.758 0.148 19.673 1.00 85.88 125 ASP A CA 1
ATOM 921 C C . ASP A 1 125 ? 9.600 1.098 20.051 1.00 85.88 125 ASP A C 1
ATOM 923 O O . ASP A 1 125 ? 9.600 2.270 19.677 1.00 85.88 125 ASP A O 1
ATOM 927 N N . GLY A 1 126 ? 8.595 0.603 20.785 1.00 85.31 126 GLY A N 1
ATOM 928 C CA . GLY A 1 126 ? 7.408 1.355 21.189 1.00 85.31 126 GLY A CA 1
ATOM 929 C C . GLY A 1 126 ? 6.340 1.485 20.098 1.00 85.31 126 GLY A C 1
ATOM 930 O O . GLY A 1 126 ? 5.255 2.026 20.361 1.00 85.31 126 GLY A O 1
ATOM 931 N N . SER A 1 127 ? 6.596 0.971 18.891 1.00 88.50 127 SER A N 1
ATOM 932 C CA . SER A 1 127 ? 5.587 0.878 17.842 1.00 88.50 127 SER A CA 1
ATOM 933 C C . SER A 1 127 ? 4.538 -0.173 18.208 1.00 88.50 127 SER A C 1
ATOM 935 O O . SER A 1 127 ? 4.785 -1.112 18.969 1.00 88.50 127 SER A O 1
ATOM 937 N N . ALA A 1 128 ? 3.319 -0.002 17.698 1.00 93.19 128 ALA A N 1
ATOM 938 C CA . ALA A 1 128 ? 2.271 -0.994 17.878 1.00 93.19 128 ALA A CA 1
ATOM 939 C C . ALA A 1 128 ? 1.573 -1.294 16.557 1.00 93.19 128 ALA A C 1
ATOM 941 O O . ALA A 1 128 ? 1.310 -0.404 15.742 1.00 93.19 128 ALA A O 1
ATOM 942 N N . TRP A 1 129 ? 1.281 -2.575 16.386 1.00 96.06 129 TRP A N 1
ATOM 943 C CA . TRP A 1 129 ? 0.715 -3.164 15.189 1.00 96.06 129 TRP A CA 1
ATOM 944 C C . TRP A 1 129 ? -0.573 -3.881 15.546 1.00 96.06 129 TRP A C 1
ATOM 946 O O . TRP A 1 129 ? -0.692 -4.512 16.596 1.00 96.06 129 TRP A O 1
ATOM 956 N N . CYS A 1 130 ? -1.549 -3.770 14.662 1.00 96.75 130 CYS A N 1
ATOM 957 C CA . CYS A 1 130 ? -2.864 -4.348 14.828 1.00 96.75 130 CYS A CA 1
ATOM 958 C C . CYS A 1 130 ? -3.070 -5.452 13.794 1.00 96.75 130 CYS A C 1
ATOM 960 O O . CYS A 1 130 ? -2.669 -5.311 12.644 1.00 96.75 130 CYS A O 1
ATOM 962 N N . LEU A 1 131 ? -3.729 -6.538 14.182 1.00 97.44 131 LEU A N 1
ATOM 963 C CA . LEU A 1 131 ? -4.170 -7.583 13.264 1.00 97.44 131 LEU A CA 1
ATOM 964 C C . LEU A 1 131 ? -5.685 -7.715 13.374 1.00 97.44 131 LEU A C 1
ATOM 966 O O . LEU A 1 131 ? -6.203 -8.061 14.439 1.00 97.44 131 LEU A O 1
ATOM 970 N N . VAL A 1 132 ? -6.391 -7.412 12.286 1.00 97.06 132 VAL A N 1
ATOM 971 C CA . VAL A 1 132 ? -7.855 -7.512 12.228 1.00 97.06 132 VAL A CA 1
ATOM 972 C C . VAL A 1 132 ? -8.253 -8.984 12.218 1.00 97.06 132 VAL A C 1
ATOM 974 O O . VAL A 1 132 ? -7.653 -9.796 11.516 1.00 97.06 132 VAL A O 1
ATOM 977 N N . ALA A 1 133 ? -9.264 -9.348 13.002 1.00 96.06 133 ALA A N 1
ATOM 978 C CA . ALA A 1 133 ? -9.763 -10.711 13.015 1.00 96.06 133 ALA A CA 1
ATOM 979 C C . ALA A 1 133 ? -10.407 -11.058 11.652 1.00 96.06 133 ALA A C 1
ATOM 981 O O . ALA A 1 133 ? -11.255 -10.296 11.176 1.00 96.06 133 ALA A O 1
ATOM 982 N N . PRO A 1 134 ? -10.086 -12.216 11.037 1.00 95.31 134 PRO A N 1
ATOM 983 C CA . PRO A 1 134 ? -10.528 -12.534 9.674 1.00 95.31 134 PRO A CA 1
ATOM 984 C C . PRO A 1 134 ? -12.047 -12.490 9.466 1.00 95.31 134 PRO A C 1
ATOM 986 O O . PRO A 1 134 ? -12.522 -12.037 8.430 1.00 95.31 134 PRO A O 1
ATOM 989 N N . HIS A 1 135 ? -12.829 -12.912 10.463 1.00 94.62 135 HIS A N 1
ATOM 990 C CA . HIS A 1 135 ? -14.291 -12.910 10.368 1.00 94.62 135 HIS A CA 1
ATOM 991 C C . HIS A 1 135 ? -14.888 -11.495 10.383 1.00 94.62 135 HIS A C 1
ATOM 993 O O . HIS A 1 135 ? -15.882 -11.255 9.702 1.00 94.62 135 HIS A O 1
ATOM 999 N N . HIS A 1 136 ? -14.276 -10.555 11.111 1.00 96.00 136 HIS A N 1
ATOM 1000 C CA . HIS A 1 136 ? -14.672 -9.147 11.087 1.00 96.00 136 HIS A CA 1
ATOM 1001 C C . HIS A 1 136 ? -14.263 -8.481 9.777 1.00 96.00 136 HIS A C 1
ATOM 1003 O O . HIS A 1 136 ? -15.055 -7.738 9.205 1.00 96.00 136 HIS A O 1
ATOM 1009 N N . LEU A 1 137 ? -13.064 -8.791 9.274 1.00 95.81 137 LEU A N 1
ATOM 1010 C CA . LEU A 1 137 ? -12.610 -8.296 7.980 1.00 95.81 137 LEU A CA 1
ATOM 1011 C C . LEU A 1 137 ? -13.568 -8.720 6.858 1.00 95.81 137 LEU A C 1
ATOM 1013 O O . LEU A 1 137 ? -14.051 -7.863 6.120 1.00 95.81 137 LEU A O 1
ATOM 1017 N N . GLN A 1 138 ? -13.906 -10.012 6.791 1.00 94.94 138 GLN A N 1
ATOM 1018 C CA . GLN A 1 138 ? -14.862 -10.538 5.816 1.00 94.94 138 GLN A CA 1
ATOM 1019 C C . GLN A 1 138 ? -16.238 -9.878 5.967 1.00 94.94 138 GLN A C 1
ATOM 1021 O O . GLN A 1 138 ? -16.813 -9.419 4.986 1.00 94.94 138 GLN A O 1
ATOM 1026 N N . ALA A 1 139 ? -16.744 -9.748 7.199 1.00 94.50 139 ALA A N 1
ATOM 1027 C CA . ALA A 1 139 ? -18.028 -9.096 7.445 1.00 94.50 139 ALA A CA 1
ATOM 1028 C C . ALA A 1 139 ? -18.043 -7.632 6.974 1.00 94.50 139 ALA A C 1
ATOM 1030 O O . ALA A 1 139 ? -19.043 -7.188 6.408 1.00 94.50 139 ALA A O 1
ATOM 1031 N N . CYS A 1 140 ? -16.952 -6.883 7.177 1.00 95.25 140 CYS A N 1
ATOM 1032 C CA . CYS A 1 140 ? -16.825 -5.523 6.658 1.00 95.25 140 CYS A CA 1
ATOM 1033 C C . CYS A 1 140 ? -16.784 -5.494 5.129 1.00 95.25 140 CYS A C 1
ATOM 1035 O O . CYS A 1 140 ? -17.408 -4.625 4.523 1.00 95.25 140 CYS A O 1
ATOM 1037 N N . GLN A 1 141 ? -16.070 -6.436 4.513 1.00 95.31 141 GLN A N 1
ATOM 1038 C CA . GLN A 1 141 ? -15.963 -6.525 3.061 1.00 95.31 141 GLN A CA 1
ATOM 1039 C C . GLN A 1 141 ? -17.312 -6.822 2.404 1.00 95.31 141 GLN A C 1
ATOM 1041 O O . GLN A 1 141 ? -17.663 -6.169 1.425 1.00 95.31 141 GLN A O 1
ATOM 1046 N N . ASP A 1 142 ? -18.091 -7.727 2.993 1.00 94.69 142 ASP A N 1
ATOM 1047 C CA . ASP A 1 142 ? -19.410 -8.108 2.488 1.00 94.69 142 ASP A CA 1
ATOM 1048 C C . ASP A 1 142 ? -20.454 -7.007 2.731 1.00 94.69 142 ASP A C 1
ATOM 1050 O O . ASP A 1 142 ? -21.235 -6.672 1.843 1.00 94.69 142 ASP A O 1
ATOM 1054 N N . SER A 1 143 ? -20.461 -6.414 3.930 1.00 94.75 143 SER A N 1
ATOM 1055 C CA . SER A 1 143 ? -21.512 -5.467 4.338 1.00 94.75 143 SER A CA 1
ATOM 1056 C C . SER A 1 143 ? -21.310 -4.056 3.787 1.00 94.75 143 SER A C 1
ATOM 1058 O O . SER A 1 143 ? -22.269 -3.294 3.691 1.00 94.75 143 SER A O 1
ATOM 1060 N N . TYR A 1 144 ? -20.069 -3.681 3.464 1.00 95.06 144 TYR A N 1
ATOM 1061 C CA . TYR A 1 144 ? -19.710 -2.310 3.089 1.00 95.06 144 TYR A CA 1
ATOM 1062 C C . TYR A 1 144 ? -18.980 -2.224 1.746 1.00 95.06 144 TYR A C 1
ATOM 1064 O O . TYR A 1 144 ? -18.300 -1.228 1.498 1.00 95.06 144 TYR A O 1
ATOM 1072 N N . ALA A 1 145 ? -19.132 -3.230 0.877 1.00 94.81 145 ALA A N 1
ATOM 1073 C CA . ALA A 1 145 ? -18.450 -3.339 -0.417 1.00 94.81 145 ALA A CA 1
ATOM 1074 C C . ALA A 1 145 ? -18.496 -2.045 -1.253 1.00 94.81 145 ALA A C 1
ATOM 1076 O O . ALA A 1 145 ? -17.489 -1.647 -1.837 1.00 94.81 145 ALA A O 1
ATOM 1077 N N . GLU A 1 146 ? -19.638 -1.353 -1.264 1.00 95.31 146 GLU A N 1
ATOM 1078 C CA . GLU A 1 146 ? -19.839 -0.108 -2.021 1.00 95.31 146 GLU A CA 1
ATOM 1079 C C . GLU A 1 146 ? -19.027 1.079 -1.474 1.00 95.31 146 GLU A C 1
ATOM 1081 O O . GLU A 1 146 ? -18.659 1.982 -2.223 1.00 95.31 146 GLU A O 1
ATOM 1086 N N . LEU A 1 147 ? -18.708 1.077 -0.175 1.00 96.00 147 LEU A N 1
ATOM 1087 C CA . LEU A 1 147 ? -17.955 2.146 0.488 1.00 96.00 147 LEU A CA 1
ATOM 1088 C C . LEU A 1 147 ? -16.437 1.937 0.404 1.00 96.00 147 LEU A C 1
ATOM 1090 O O . LEU A 1 147 ? -15.673 2.903 0.496 1.00 96.00 147 LEU A O 1
ATOM 1094 N N . LEU A 1 148 ? -15.978 0.692 0.225 1.00 96.62 148 LEU A N 1
ATOM 1095 C CA . LEU A 1 148 ? -14.552 0.350 0.275 1.00 96.62 148 LEU A CA 1
ATOM 1096 C C . LEU A 1 148 ? -13.696 1.117 -0.739 1.00 96.62 148 LEU A C 1
ATOM 1098 O O . LEU A 1 148 ? -12.647 1.614 -0.324 1.00 96.62 148 LEU A O 1
ATOM 1102 N N . PRO A 1 149 ? -14.089 1.288 -2.021 1.00 97.31 149 PRO A N 1
ATOM 1103 C CA . PRO A 1 149 ? -13.283 2.058 -2.970 1.00 97.31 149 PRO A CA 1
ATOM 1104 C C . PRO A 1 149 ? -13.005 3.486 -2.481 1.00 97.31 149 PRO A C 1
ATOM 1106 O O . PRO A 1 149 ? -11.892 3.991 -2.638 1.00 97.31 149 PRO A O 1
ATOM 1109 N N . GLY A 1 150 ? -13.986 4.106 -1.814 1.00 97.38 150 GLY A N 1
ATOM 1110 C CA . GLY A 1 150 ? -13.844 5.419 -1.189 1.00 97.38 150 GLY A CA 1
ATOM 1111 C C . GLY A 1 150 ? -12.840 5.417 -0.034 1.00 97.38 150 GLY A C 1
ATOM 1112 O O . GLY A 1 150 ? -12.008 6.319 0.053 1.00 97.38 150 GLY A O 1
ATOM 1113 N N . TYR A 1 151 ? -12.850 4.383 0.811 1.00 98.06 151 TYR A N 1
ATOM 1114 C CA . TYR A 1 151 ? -11.857 4.226 1.878 1.00 98.06 151 TYR A CA 1
ATOM 1115 C C . TYR A 1 151 ? -10.443 3.953 1.338 1.00 98.06 151 TYR A C 1
ATOM 1117 O O . TYR A 1 151 ? -9.485 4.530 1.852 1.00 98.06 151 TYR A O 1
ATOM 1125 N N . HIS A 1 152 ? -10.290 3.148 0.278 1.00 98.00 152 HIS A N 1
ATOM 1126 C CA . HIS A 1 152 ? -8.992 2.944 -0.380 1.00 98.00 152 HIS A CA 1
ATOM 1127 C C . HIS A 1 152 ? -8.433 4.261 -0.930 1.00 98.00 152 HIS A C 1
ATOM 1129 O O . HIS A 1 152 ? -7.262 4.571 -0.708 1.00 98.00 152 HIS A O 1
ATOM 1135 N N . ALA A 1 153 ? -9.267 5.047 -1.618 1.00 97.00 153 ALA A N 1
ATOM 1136 C CA . ALA A 1 153 ? -8.885 6.358 -2.132 1.00 97.00 153 ALA A CA 1
ATOM 1137 C C . ALA A 1 153 ? -8.500 7.321 -0.998 1.00 97.00 153 ALA A C 1
ATOM 1139 O O . ALA A 1 153 ? -7.426 7.913 -1.044 1.00 97.00 153 ALA A O 1
ATOM 1140 N N . ALA A 1 154 ? -9.317 7.403 0.056 1.00 96.62 154 ALA A N 1
ATOM 1141 C CA . ALA A 1 154 ? -9.062 8.274 1.200 1.00 96.62 154 ALA A CA 1
ATOM 1142 C C . ALA A 1 154 ? -7.763 7.922 1.944 1.00 96.62 154 ALA A C 1
ATOM 1144 O O . ALA A 1 154 ? -7.049 8.826 2.373 1.00 96.62 154 ALA A O 1
ATOM 1145 N N . LEU A 1 155 ? -7.431 6.632 2.077 1.00 97.25 155 LEU A N 1
ATOM 1146 C CA . LEU A 1 155 ? -6.159 6.206 2.663 1.00 97.25 155 LEU A CA 1
ATOM 1147 C C . LEU A 1 155 ? -4.970 6.679 1.813 1.00 97.25 155 LEU A C 1
ATOM 1149 O O . LEU A 1 155 ? -4.013 7.239 2.344 1.00 97.25 155 LEU A O 1
ATOM 1153 N N . LEU A 1 156 ? -5.035 6.474 0.493 1.00 96.94 156 LEU A N 1
ATOM 1154 C CA . LEU A 1 156 ? -3.989 6.908 -0.441 1.00 96.94 156 LEU A CA 1
ATOM 1155 C C . LEU A 1 156 ? -3.820 8.434 -0.447 1.00 96.94 156 LEU A C 1
ATOM 1157 O O . LEU A 1 156 ? -2.696 8.937 -0.506 1.00 96.94 156 LEU A O 1
ATOM 1161 N N . ASP A 1 157 ? -4.923 9.173 -0.358 1.00 95.50 157 ASP A N 1
ATOM 1162 C CA . ASP A 1 157 ? -4.898 10.631 -0.261 1.00 95.50 157 ASP A CA 1
ATOM 1163 C C . ASP A 1 157 ? -4.280 11.084 1.069 1.00 95.50 157 ASP A C 1
ATOM 1165 O O . ASP A 1 157 ? -3.494 12.029 1.087 1.00 95.50 157 ASP A O 1
ATOM 1169 N N . GLY A 1 158 ? -4.527 10.357 2.162 1.00 95.06 158 GLY A N 1
ATOM 1170 C CA . GLY A 1 158 ? -3.873 10.595 3.448 1.00 95.06 158 GLY A CA 1
ATOM 1171 C C . GLY A 1 158 ? -2.349 10.444 3.382 1.00 95.06 158 GLY A C 1
ATOM 1172 O O . GLY A 1 158 ? -1.631 11.337 3.822 1.00 95.06 158 GLY A O 1
ATOM 1173 N N . TYR A 1 159 ? -1.847 9.372 2.761 1.00 94.75 159 TYR A N 1
ATOM 1174 C CA . TYR A 1 159 ? -0.401 9.165 2.583 1.00 94.75 159 TYR A CA 1
ATOM 1175 C C . TYR A 1 159 ? 0.255 10.202 1.668 1.00 94.75 159 TYR A C 1
ATOM 1177 O O . TYR A 1 159 ? 1.395 10.599 1.894 1.00 94.75 159 TYR A O 1
ATOM 1185 N N . THR A 1 160 ? -0.448 10.644 0.627 1.00 93.81 160 THR A N 1
ATOM 1186 C CA . THR A 1 160 ? 0.093 11.618 -0.332 1.00 93.81 160 THR A CA 1
ATOM 1187 C C . THR A 1 160 ? -0.134 13.069 0.087 1.00 93.81 160 THR A C 1
ATOM 1189 O O . THR A 1 160 ? 0.187 13.973 -0.684 1.00 93.81 160 THR A O 1
ATOM 1192 N N . CYS A 1 161 ? -0.697 13.324 1.275 1.00 91.00 161 CYS A N 1
ATOM 1193 C CA . CYS A 1 161 ? -1.120 14.660 1.702 1.00 91.00 161 CYS A CA 1
ATOM 1194 C C . CYS A 1 161 ? -2.003 15.344 0.635 1.00 91.00 161 CYS A C 1
ATOM 1196 O O . CYS A 1 161 ? -1.762 16.487 0.250 1.00 91.00 161 CYS A O 1
ATOM 1198 N N . ASN A 1 162 ? -2.999 14.615 0.121 1.00 89.12 162 ASN A N 1
ATOM 1199 C CA . ASN A 1 162 ? -3.878 15.001 -0.990 1.00 89.12 162 ASN A CA 1
ATOM 1200 C C . ASN A 1 162 ? -3.121 15.342 -2.289 1.00 89.12 162 ASN A C 1
ATOM 1202 O O . ASN A 1 162 ? -3.444 16.309 -2.978 1.00 89.12 162 ASN A O 1
ATOM 1206 N N . GLY A 1 163 ? -2.100 14.549 -2.624 1.00 86.25 163 GLY A N 1
ATOM 1207 C CA . GLY A 1 163 ? -1.294 14.713 -3.838 1.00 86.25 163 GLY A CA 1
ATOM 1208 C C . GLY A 1 163 ? -0.127 15.701 -3.730 1.00 86.25 163 GLY A C 1
ATOM 1209 O O . GLY A 1 163 ? 0.579 15.896 -4.718 1.00 86.25 163 GLY A O 1
ATOM 1210 N N . ALA A 1 164 ? 0.119 16.295 -2.558 1.00 83.06 164 ALA A N 1
ATOM 1211 C CA . ALA A 1 164 ? 1.308 17.119 -2.328 1.00 83.06 164 ALA A CA 1
ATOM 1212 C C . ALA A 1 164 ? 2.611 16.296 -2.378 1.00 83.06 164 ALA A C 1
ATOM 1214 O O . ALA A 1 164 ? 3.659 16.816 -2.760 1.00 83.06 164 ALA A O 1
ATOM 1215 N N . LEU A 1 165 ? 2.542 15.009 -2.026 1.00 88.44 165 LEU A N 1
ATOM 1216 C CA . LEU A 1 165 ? 3.638 14.048 -2.131 1.00 88.44 165 LEU A CA 1
ATOM 1217 C C . LEU A 1 165 ? 3.361 13.039 -3.247 1.00 88.44 165 LEU A C 1
ATOM 1219 O O . LEU A 1 165 ? 2.246 12.531 -3.389 1.00 88.44 165 LEU A O 1
ATOM 1223 N N . LYS A 1 166 ? 4.392 12.695 -4.026 1.00 89.62 166 LYS A N 1
ATOM 1224 C CA . LYS A 1 166 ? 4.295 11.584 -4.980 1.00 89.62 166 LYS A CA 1
ATOM 1225 C C . LYS A 1 166 ? 4.357 10.268 -4.214 1.00 89.62 166 LYS A C 1
ATOM 1227 O O . LYS A 1 166 ? 5.078 10.156 -3.231 1.00 89.62 166 LYS A O 1
ATOM 1232 N N . LEU A 1 167 ? 3.679 9.238 -4.719 1.00 88.88 167 LEU A N 1
ATOM 1233 C CA . LEU A 1 167 ? 3.638 7.913 -4.080 1.00 88.88 167 LEU A CA 1
ATOM 1234 C C . LEU A 1 167 ? 5.024 7.313 -3.811 1.00 88.88 167 LEU A C 1
ATOM 1236 O O . LEU A 1 167 ? 5.197 6.614 -2.820 1.00 88.88 167 LEU A O 1
ATOM 1240 N N . LYS A 1 168 ? 6.009 7.592 -4.672 1.00 86.88 168 LYS A N 1
ATOM 1241 C CA . LYS A 1 168 ? 7.385 7.110 -4.497 1.00 86.88 168 LYS A CA 1
ATOM 1242 C C . LYS A 1 168 ? 8.163 7.818 -3.383 1.00 86.88 168 LYS A C 1
ATOM 1244 O O . LYS A 1 168 ? 9.155 7.271 -2.921 1.00 86.88 168 LYS A O 1
ATOM 1249 N N . ASP A 1 169 ? 7.711 9.005 -2.984 1.00 88.69 169 ASP A N 1
ATOM 1250 C CA . ASP A 1 169 ? 8.344 9.849 -1.968 1.00 88.69 169 ASP A CA 1
ATOM 1251 C C . ASP A 1 169 ? 7.659 9.694 -0.593 1.00 88.69 169 ASP A C 1
ATOM 1253 O O . ASP A 1 169 ? 8.073 10.315 0.384 1.00 88.69 169 ASP A O 1
ATOM 1257 N N . VAL A 1 170 ? 6.599 8.879 -0.505 1.00 90.94 170 VAL A N 1
ATOM 1258 C CA . VAL A 1 170 ? 5.916 8.569 0.757 1.00 90.94 170 VAL A CA 1
ATOM 1259 C C . VAL A 1 170 ? 6.856 7.762 1.649 1.00 90.94 170 VAL A C 1
ATOM 1261 O O . VAL A 1 170 ? 7.433 6.763 1.219 1.00 90.94 170 VAL A O 1
ATOM 1264 N N . ALA A 1 171 ? 6.988 8.198 2.903 1.00 89.44 171 ALA A N 1
ATOM 1265 C CA . ALA A 1 171 ? 7.804 7.517 3.895 1.00 89.44 171 ALA A CA 1
ATOM 1266 C C . ALA A 1 171 ? 7.290 6.094 4.148 1.00 89.44 171 ALA A C 1
ATOM 1268 O O . ALA A 1 171 ? 6.087 5.865 4.286 1.00 89.44 171 ALA A O 1
ATOM 1269 N N . ASP A 1 172 ? 8.219 5.149 4.228 1.00 90.50 172 ASP A N 1
ATOM 1270 C CA . ASP A 1 172 ? 7.887 3.759 4.490 1.00 90.50 172 ASP A CA 1
ATOM 1271 C C . ASP A 1 172 ? 7.581 3.545 5.977 1.00 90.50 172 ASP A C 1
ATOM 1273 O O . ASP A 1 172 ? 8.457 3.679 6.831 1.00 90.50 172 ASP A O 1
ATOM 1277 N N . ASP A 1 173 ? 6.330 3.212 6.284 1.00 91.25 173 ASP A N 1
ATOM 1278 C CA . ASP A 1 173 ? 5.866 2.871 7.632 1.00 91.25 173 ASP A CA 1
ATOM 1279 C C . ASP A 1 173 ? 5.829 1.353 7.879 1.00 91.25 173 ASP A C 1
ATOM 1281 O O . ASP A 1 173 ? 5.221 0.884 8.842 1.00 91.25 173 ASP A O 1
ATOM 1285 N N . GLY A 1 174 ? 6.449 0.568 6.993 1.00 91.19 174 GLY A N 1
ATOM 1286 C CA . GLY A 1 174 ? 6.449 -0.888 7.048 1.00 91.19 174 GLY A CA 1
ATOM 1287 C C . GLY A 1 174 ? 5.228 -1.522 6.379 1.00 91.19 174 GLY A C 1
ATOM 1288 O O . GLY A 1 174 ? 5.275 -2.697 6.018 1.00 91.19 174 GLY A O 1
ATOM 1289 N N . TYR A 1 175 ? 4.136 -0.777 6.191 1.00 94.94 175 TYR A N 1
ATOM 1290 C CA . TYR A 1 175 ? 2.895 -1.270 5.592 1.00 94.94 175 TYR A CA 1
ATOM 1291 C C . TYR A 1 175 ? 2.678 -0.719 4.190 1.00 94.94 175 TYR A C 1
ATOM 1293 O O . TYR A 1 175 ? 2.366 -1.475 3.266 1.00 94.94 175 TYR A O 1
ATOM 1301 N N . PHE A 1 176 ? 2.857 0.591 4.020 1.00 94.50 176 PHE A N 1
ATOM 1302 C CA . PHE A 1 176 ? 2.540 1.297 2.789 1.00 94.50 176 PHE A CA 1
ATOM 1303 C C . PHE A 1 176 ? 3.240 0.660 1.591 1.00 94.50 176 PHE A C 1
ATOM 1305 O O . PHE A 1 176 ? 2.571 0.260 0.637 1.00 94.50 176 PHE A O 1
ATOM 1312 N N . MET A 1 177 ? 4.561 0.464 1.657 1.00 93.38 177 MET A N 1
ATOM 1313 C CA . MET A 1 177 ? 5.301 -0.137 0.546 1.00 93.38 177 MET A CA 1
ATOM 1314 C C . MET A 1 177 ? 4.824 -1.554 0.219 1.00 93.38 177 MET A C 1
ATOM 1316 O O . MET A 1 177 ? 4.807 -1.920 -0.955 1.00 93.38 177 MET A O 1
ATOM 1320 N N . GLN A 1 178 ? 4.386 -2.348 1.198 1.00 94.06 178 GLN A N 1
ATOM 1321 C CA . GLN A 1 178 ? 3.881 -3.705 0.961 1.00 94.06 178 GLN A CA 1
ATOM 1322 C C . GLN A 1 178 ? 2.488 -3.714 0.324 1.00 94.06 178 GLN A C 1
ATOM 1324 O O . GLN A 1 178 ? 2.231 -4.513 -0.578 1.00 94.06 178 GLN A O 1
ATOM 1329 N N . ALA A 1 179 ? 1.599 -2.824 0.771 1.00 95.62 179 ALA A N 1
ATOM 1330 C CA . ALA A 1 179 ? 0.176 -2.856 0.442 1.00 95.62 179 ALA A CA 1
ATOM 1331 C C . ALA A 1 179 ? -0.263 -1.827 -0.614 1.00 95.62 179 ALA A C 1
ATOM 1333 O O . ALA A 1 179 ? -1.408 -1.880 -1.068 1.00 95.62 179 ALA A O 1
ATOM 1334 N N . VAL A 1 180 ? 0.603 -0.903 -1.046 1.00 96.12 180 VAL A N 1
ATOM 1335 C CA . VAL A 1 180 ? 0.220 0.208 -1.940 1.00 96.12 180 VAL A CA 1
ATOM 1336 C C . VAL A 1 180 ? -0.487 -0.263 -3.214 1.00 96.12 180 VAL A C 1
ATOM 1338 O O . VAL A 1 180 ? -1.534 0.278 -3.566 1.00 96.12 180 VAL A O 1
ATOM 1341 N N . ALA A 1 181 ? -0.010 -1.330 -3.864 1.00 96.69 181 ALA A N 1
ATOM 1342 C CA . ALA A 1 181 ? -0.656 -1.863 -5.064 1.00 96.69 181 ALA A CA 1
ATOM 1343 C C . ALA A 1 181 ? -2.054 -2.430 -4.781 1.00 96.69 181 ALA A C 1
ATOM 1345 O O . ALA A 1 181 ? -2.949 -2.302 -5.615 1.00 96.69 181 ALA A O 1
ATOM 1346 N N . HIS A 1 182 ? -2.273 -3.024 -3.601 1.00 96.75 182 HIS A N 1
ATOM 1347 C CA . HIS A 1 182 ? -3.605 -3.462 -3.190 1.00 96.75 182 HIS A CA 1
ATOM 1348 C C . HIS A 1 182 ? -4.562 -2.270 -3.113 1.00 96.75 182 HIS A C 1
ATOM 1350 O O . HIS A 1 182 ? -5.641 -2.335 -3.701 1.00 96.75 182 HIS A O 1
ATOM 1356 N N . HIS A 1 183 ? -4.162 -1.173 -2.465 1.00 97.62 183 HIS A N 1
ATOM 1357 C CA . HIS A 1 183 ? -5.028 -0.001 -2.359 1.00 97.62 183 HIS A CA 1
ATOM 1358 C C . HIS A 1 183 ? -5.229 0.711 -3.700 1.00 97.62 183 HIS A C 1
ATOM 1360 O O . HIS A 1 183 ? -6.355 1.088 -4.006 1.00 97.62 183 HIS A O 1
ATOM 1366 N N . LEU A 1 184 ? -4.193 0.835 -4.537 1.00 97.44 184 LEU A N 1
ATOM 1367 C CA . LEU A 1 184 ? -4.310 1.467 -5.858 1.00 97.44 184 LEU A CA 1
ATOM 1368 C C . LEU A 1 184 ? -5.274 0.720 -6.783 1.00 97.44 184 LEU A C 1
ATOM 1370 O O . LEU A 1 184 ? -6.079 1.353 -7.466 1.00 97.44 184 LEU A O 1
ATOM 1374 N N . VAL A 1 185 ? -5.232 -0.614 -6.777 1.00 97.06 185 VAL A N 1
ATOM 1375 C CA . VAL A 1 185 ? -6.152 -1.439 -7.571 1.00 97.06 185 VAL A CA 1
ATOM 1376 C C . VAL A 1 185 ? -7.598 -1.257 -7.113 1.00 97.06 185 VAL A C 1
ATOM 1378 O O . VAL A 1 185 ? -8.472 -1.033 -7.946 1.00 97.06 185 VAL A O 1
ATOM 1381 N N . HIS A 1 186 ? -7.863 -1.320 -5.807 1.00 96.31 186 HIS A N 1
ATOM 1382 C CA . HIS A 1 186 ? -9.232 -1.222 -5.285 1.00 96.31 186 HIS A CA 1
ATOM 1383 C C . HIS A 1 186 ? -9.777 0.216 -5.281 1.00 96.31 186 HIS A C 1
ATOM 1385 O O . HIS A 1 186 ? -10.988 0.403 -5.318 1.00 96.31 186 HIS A O 1
ATOM 1391 N N . ALA A 1 187 ? -8.906 1.229 -5.326 1.00 96.38 187 ALA A N 1
ATOM 1392 C CA . ALA A 1 187 ? -9.277 2.625 -5.572 1.00 96.38 187 ALA A CA 1
ATOM 1393 C C . ALA A 1 187 ? -9.437 2.969 -7.069 1.00 96.38 187 ALA A C 1
ATOM 1395 O O . ALA A 1 187 ? -9.659 4.132 -7.400 1.00 96.38 187 ALA A O 1
ATOM 1396 N N . ASN A 1 188 ? -9.273 2.001 -7.980 1.00 96.12 188 ASN A N 1
ATOM 1397 C CA . ASN A 1 188 ? -9.280 2.203 -9.433 1.00 96.12 188 ASN A CA 1
ATOM 1398 C C . ASN A 1 188 ? -8.250 3.243 -9.936 1.00 96.12 188 ASN A C 1
ATOM 1400 O O . ASN A 1 188 ? -8.468 3.941 -10.924 1.00 96.12 188 ASN A O 1
ATOM 1404 N N . ARG A 1 189 ? -7.096 3.354 -9.264 1.00 96.00 189 ARG A N 1
ATOM 1405 C CA . ARG A 1 189 ? -5.996 4.270 -9.619 1.00 96.00 189 ARG A CA 1
ATOM 1406 C C . ARG A 1 189 ? -4.863 3.523 -10.330 1.00 96.00 189 ARG A C 1
ATOM 1408 O O . ARG A 1 189 ? -3.700 3.601 -9.936 1.00 96.00 189 ARG A O 1
ATOM 1415 N N . LEU A 1 190 ? -5.211 2.771 -11.376 1.00 95.56 190 LEU A N 1
ATOM 1416 C CA . LEU A 1 190 ? -4.274 1.888 -12.084 1.00 95.56 190 LEU A CA 1
ATOM 1417 C C . LEU A 1 190 ? -3.135 2.644 -12.777 1.00 95.56 190 LEU A C 1
ATOM 1419 O O . LEU A 1 190 ? -2.019 2.139 -12.801 1.00 95.56 190 LEU A O 1
ATOM 1423 N N . GLU A 1 191 ? -3.375 3.857 -13.277 1.00 94.12 191 GLU A N 1
ATOM 1424 C CA . GLU A 1 191 ? -2.328 4.677 -13.911 1.00 94.12 191 GLU A CA 1
ATOM 1425 C C . GLU A 1 191 ? -1.197 5.037 -12.937 1.00 94.12 191 GLU A C 1
ATOM 1427 O O . GLU A 1 191 ? -0.020 5.013 -13.294 1.00 94.12 191 GLU A O 1
ATOM 1432 N N . LEU A 1 192 ? -1.539 5.296 -11.671 1.00 94.62 192 LEU A N 1
ATOM 1433 C CA . LEU A 1 192 ? -0.545 5.546 -10.628 1.00 94.62 192 LEU A CA 1
ATOM 1434 C C . LEU A 1 192 ? 0.260 4.282 -10.308 1.00 94.62 192 LEU A C 1
ATOM 1436 O O . LEU A 1 192 ? 1.471 4.367 -10.119 1.00 94.62 192 LEU A O 1
ATOM 1440 N N . LEU A 1 193 ? -0.390 3.111 -10.286 1.00 95.94 193 LEU A N 1
ATOM 1441 C CA . LEU A 1 193 ? 0.304 1.834 -10.103 1.00 95.94 193 LEU A CA 1
ATOM 1442 C C . LEU A 1 193 ? 1.221 1.521 -11.290 1.00 95.94 193 LEU A C 1
ATOM 1444 O O . LEU A 1 193 ? 2.356 1.114 -11.074 1.00 95.94 193 LEU A O 1
ATOM 1448 N N . HIS A 1 194 ? 0.772 1.760 -12.523 1.00 93.94 194 HIS A N 1
ATOM 1449 C CA . HIS A 1 194 ? 1.607 1.625 -13.716 1.00 93.94 194 HIS A CA 1
ATOM 1450 C C . HIS A 1 194 ? 2.863 2.500 -13.609 1.00 93.94 194 HIS A C 1
ATOM 1452 O O . HIS A 1 194 ? 3.974 1.999 -13.768 1.00 93.94 194 HIS A O 1
ATOM 1458 N N . GLY A 1 195 ? 2.704 3.787 -13.277 1.00 89.75 195 GLY A N 1
ATOM 1459 C CA . GLY A 1 195 ? 3.837 4.698 -13.096 1.00 89.75 195 GLY A CA 1
ATOM 1460 C C . GLY A 1 195 ? 4.813 4.226 -12.015 1.00 89.75 195 GLY A C 1
ATOM 1461 O O . GLY A 1 195 ? 6.022 4.294 -12.210 1.00 89.75 195 GLY A O 1
ATOM 1462 N N . LEU A 1 196 ? 4.295 3.679 -10.911 1.00 92.31 196 LEU A N 1
ATOM 1463 C CA . LEU A 1 196 ? 5.105 3.142 -9.818 1.00 92.31 196 LEU A CA 1
ATOM 1464 C C . LEU A 1 196 ? 5.877 1.873 -10.220 1.00 92.31 196 LEU A C 1
ATOM 1466 O O . LEU A 1 196 ? 7.064 1.759 -9.931 1.00 92.31 196 LEU A O 1
ATOM 1470 N N . LEU A 1 197 ? 5.232 0.948 -10.940 1.00 91.50 197 LEU A N 1
ATOM 1471 C CA . LEU A 1 197 ? 5.861 -0.269 -11.476 1.00 91.50 197 LEU A CA 1
ATOM 1472 C C . LEU A 1 197 ? 6.893 0.021 -12.573 1.00 91.50 197 LEU A C 1
ATOM 1474 O O . LEU A 1 197 ? 7.723 -0.830 -12.880 1.00 91.50 197 LEU A O 1
ATOM 1478 N N . CYS A 1 198 ? 6.845 1.212 -13.161 1.00 86.94 198 CYS A N 1
ATOM 1479 C CA . CYS A 1 198 ? 7.817 1.676 -14.139 1.00 86.94 198 CYS A CA 1
ATOM 1480 C C . CYS A 1 198 ? 8.984 2.459 -13.515 1.00 86.94 198 CYS A C 1
ATOM 1482 O O . CYS A 1 198 ? 9.896 2.838 -14.244 1.00 86.94 198 CYS A O 1
ATOM 1484 N N . GLU A 1 199 ? 8.975 2.714 -12.201 1.00 84.31 199 GLU A N 1
ATOM 1485 C CA . GLU A 1 199 ? 10.007 3.478 -11.494 1.00 84.31 199 GLU A CA 1
ATOM 1486 C C . GLU A 1 199 ? 11.071 2.526 -10.905 1.00 84.31 199 GLU A C 1
ATOM 1488 O O . GLU A 1 199 ? 10.830 1.882 -9.877 1.00 84.31 199 GLU A O 1
ATOM 1493 N N . PRO A 1 200 ? 12.284 2.443 -11.488 1.00 78.44 200 PRO A N 1
ATOM 1494 C CA . PRO A 1 200 ? 13.270 1.441 -11.079 1.00 78.44 200 PRO A CA 1
ATOM 1495 C C . PRO A 1 200 ? 13.774 1.641 -9.648 1.00 78.44 200 PRO A C 1
ATOM 1497 O O . PRO A 1 200 ? 13.992 0.666 -8.937 1.00 78.44 200 PRO A O 1
ATOM 1500 N N . LEU A 1 201 ? 13.921 2.897 -9.210 1.00 81.69 201 LEU A N 1
ATOM 1501 C CA . LEU A 1 201 ? 14.382 3.222 -7.855 1.00 81.69 201 LEU A CA 1
ATOM 1502 C C . LEU A 1 201 ? 13.399 2.733 -6.791 1.00 81.69 201 LEU A C 1
ATOM 1504 O O . LEU A 1 201 ? 13.807 2.254 -5.735 1.00 81.69 201 LEU A O 1
ATOM 1508 N N . TRP A 1 202 ? 12.102 2.829 -7.081 1.00 87.12 202 TRP A N 1
ATOM 1509 C CA . TRP A 1 202 ? 11.069 2.351 -6.175 1.00 87.12 202 TRP A CA 1
ATOM 1510 C C . TRP A 1 202 ? 11.042 0.819 -6.120 1.00 87.12 202 TRP A C 1
ATOM 1512 O O . TRP A 1 202 ? 10.986 0.246 -5.031 1.00 87.12 202 TRP A O 1
ATOM 1522 N N . LEU A 1 203 ? 11.151 0.151 -7.276 1.00 87.50 203 LEU A N 1
ATOM 1523 C CA . LEU A 1 203 ? 11.237 -1.311 -7.344 1.00 87.50 203 LEU A CA 1
ATOM 1524 C C . LEU A 1 203 ? 12.456 -1.851 -6.597 1.00 87.50 203 LEU A C 1
ATOM 1526 O O . LEU A 1 203 ? 12.337 -2.830 -5.865 1.00 87.50 203 LEU A O 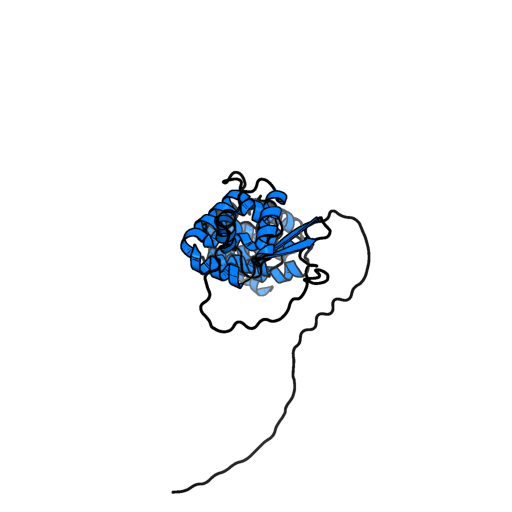1
ATOM 1530 N N . GLU A 1 204 ? 13.610 -1.208 -6.757 1.00 83.75 204 GLU A N 1
ATOM 1531 C CA . GLU A 1 204 ? 14.846 -1.573 -6.069 1.00 83.75 204 GLU A CA 1
ATOM 1532 C C . GLU A 1 204 ? 14.717 -1.382 -4.553 1.00 83.75 204 GLU A C 1
ATOM 1534 O O . GLU A 1 204 ? 15.000 -2.308 -3.791 1.00 83.75 204 GLU A O 1
ATOM 1539 N N . ALA A 1 205 ? 14.200 -0.232 -4.105 1.00 86.69 205 ALA A N 1
ATOM 1540 C CA . ALA A 1 205 ? 13.938 0.015 -2.688 1.00 86.69 205 ALA A CA 1
ATOM 1541 C C . ALA A 1 205 ? 12.992 -1.041 -2.092 1.00 86.69 205 ALA A C 1
ATOM 1543 O O . ALA A 1 205 ? 13.291 -1.623 -1.046 1.00 86.69 205 ALA A O 1
ATOM 1544 N N . LYS A 1 206 ? 11.891 -1.357 -2.789 1.00 90.44 206 LYS A N 1
ATOM 1545 C CA . LYS A 1 206 ? 10.938 -2.382 -2.349 1.00 90.44 206 LYS A CA 1
ATOM 1546 C C . LYS A 1 206 ? 11.564 -3.778 -2.332 1.00 90.44 206 LYS A C 1
ATOM 1548 O O . LYS A 1 206 ? 11.340 -4.524 -1.380 1.00 90.44 206 LYS A O 1
ATOM 1553 N N . LEU A 1 207 ? 12.359 -4.127 -3.345 1.00 87.81 207 LEU A N 1
ATOM 1554 C CA . LEU A 1 207 ? 13.046 -5.416 -3.433 1.00 87.81 207 LEU A CA 1
ATOM 1555 C C . LEU A 1 207 ? 14.023 -5.609 -2.268 1.00 87.81 207 LEU A C 1
ATOM 1557 O O . LEU A 1 207 ? 14.028 -6.673 -1.654 1.00 87.81 207 LEU A O 1
ATOM 1561 N N . HIS A 1 208 ? 14.820 -4.594 -1.932 1.00 84.00 208 HIS A N 1
ATOM 1562 C CA . HIS A 1 208 ? 15.773 -4.692 -0.825 1.00 84.00 208 HIS A CA 1
ATOM 1563 C C . HIS A 1 208 ? 15.088 -4.751 0.544 1.00 84.00 208 HIS A C 1
ATOM 1565 O O . HIS A 1 208 ? 15.523 -5.516 1.407 1.00 84.00 208 HIS A O 1
ATOM 1571 N N . ALA A 1 209 ? 14.018 -3.976 0.745 1.00 87.94 209 ALA A N 1
ATOM 1572 C CA . ALA A 1 209 ? 13.307 -3.934 2.021 1.00 87.94 209 ALA A CA 1
ATOM 1573 C C . ALA A 1 209 ? 12.449 -5.191 2.264 1.00 87.94 209 ALA A C 1
ATOM 1575 O O . ALA A 1 209 ? 12.491 -5.770 3.349 1.00 87.94 209 ALA A O 1
ATOM 1576 N N . TYR A 1 210 ? 11.718 -5.656 1.246 1.00 89.12 210 TYR A N 1
ATOM 1577 C CA . TYR A 1 210 ? 10.657 -6.664 1.399 1.00 89.12 210 TYR A CA 1
ATOM 1578 C C . TYR A 1 210 ? 10.877 -7.949 0.597 1.00 89.12 210 TYR A C 1
ATOM 1580 O O . TYR A 1 210 ? 10.122 -8.914 0.732 1.00 89.12 210 TYR A O 1
ATOM 1588 N N . GLY A 1 211 ? 11.914 -7.987 -0.236 1.00 87.62 211 GLY A N 1
ATOM 1589 C CA . GLY A 1 211 ? 12.214 -9.119 -1.097 1.00 87.62 211 GLY A CA 1
ATOM 1590 C C . GLY A 1 211 ? 11.358 -9.172 -2.361 1.00 87.62 211 GLY A C 1
ATOM 1591 O O . GLY A 1 211 ? 10.553 -8.298 -2.681 1.00 87.62 211 GLY A O 1
ATOM 1592 N N . ILE A 1 212 ? 11.560 -10.249 -3.111 1.00 88.38 212 ILE A N 1
ATOM 1593 C CA . ILE A 1 212 ? 10.958 -10.476 -4.426 1.00 88.38 212 ILE A CA 1
ATOM 1594 C C . ILE A 1 212 ? 9.436 -10.643 -4.386 1.00 88.38 212 ILE A C 1
ATOM 1596 O O . ILE A 1 212 ? 8.733 -10.138 -5.263 1.00 88.38 212 ILE A O 1
ATOM 1600 N N . ALA A 1 213 ? 8.918 -11.389 -3.408 1.00 89.94 213 ALA A N 1
ATOM 1601 C CA . ALA A 1 213 ? 7.530 -11.838 -3.437 1.00 89.94 213 ALA A CA 1
ATOM 1602 C C . ALA A 1 213 ? 6.534 -10.659 -3.427 1.00 89.94 213 ALA A C 1
ATOM 1604 O O . ALA A 1 213 ? 5.640 -10.658 -4.279 1.00 89.94 213 ALA A O 1
ATOM 1605 N N . PRO A 1 214 ? 6.708 -9.618 -2.587 1.00 91.50 214 PRO A N 1
ATOM 1606 C CA . PRO A 1 214 ? 5.851 -8.432 -2.619 1.00 91.50 214 PRO A CA 1
ATOM 1607 C C . PRO A 1 214 ? 5.959 -7.628 -3.918 1.00 91.50 214 PRO A C 1
ATOM 1609 O O . PRO A 1 214 ? 4.958 -7.088 -4.376 1.00 91.50 214 PRO A O 1
ATOM 1612 N N . VAL A 1 215 ? 7.137 -7.565 -4.546 1.00 92.75 215 VAL A N 1
ATOM 1613 C CA . VAL A 1 215 ? 7.305 -6.874 -5.836 1.00 92.75 215 VAL A CA 1
ATOM 1614 C C . VAL A 1 215 ? 6.526 -7.602 -6.932 1.00 92.75 215 VAL A C 1
ATOM 1616 O O . VAL A 1 215 ? 5.706 -7.003 -7.622 1.00 92.75 215 VAL A O 1
ATOM 1619 N N . VAL A 1 216 ? 6.705 -8.920 -7.061 1.00 93.31 216 VAL A N 1
ATOM 1620 C CA . VAL A 1 216 ? 5.986 -9.732 -8.059 1.00 93.31 216 VAL A CA 1
ATOM 1621 C C . VAL A 1 216 ? 4.473 -9.720 -7.813 1.00 93.31 216 VAL A C 1
ATOM 1623 O O . VAL A 1 216 ? 3.692 -9.726 -8.769 1.00 93.31 216 VAL A O 1
ATOM 1626 N N . ALA A 1 217 ? 4.041 -9.690 -6.549 1.00 94.19 217 ALA A N 1
ATOM 1627 C CA . ALA A 1 217 ? 2.630 -9.582 -6.197 1.00 94.19 217 ALA A CA 1
ATOM 1628 C C . ALA A 1 217 ? 1.993 -8.297 -6.749 1.00 94.19 217 ALA A C 1
ATOM 1630 O O . ALA A 1 217 ? 0.862 -8.354 -7.233 1.00 94.19 217 ALA A O 1
ATOM 1631 N N . ASP A 1 218 ? 2.708 -7.172 -6.754 1.00 95.75 218 ASP A N 1
ATOM 1632 C CA . ASP A 1 218 ? 2.204 -5.910 -7.302 1.00 95.75 218 ASP A CA 1
ATOM 1633 C C . ASP A 1 218 ? 2.018 -5.963 -8.818 1.00 95.75 218 ASP A C 1
ATOM 1635 O O . ASP A 1 218 ? 0.951 -5.597 -9.318 1.00 95.75 218 ASP A O 1
ATOM 1639 N N . PHE A 1 219 ? 3.008 -6.493 -9.546 1.00 96.00 219 PHE A N 1
ATOM 1640 C CA . PHE A 1 219 ? 2.892 -6.716 -10.991 1.00 96.00 219 PHE A CA 1
ATOM 1641 C C . PHE A 1 219 ? 1.678 -7.593 -11.317 1.00 96.00 219 PHE A C 1
ATOM 1643 O O . PHE A 1 219 ? 0.876 -7.262 -12.188 1.00 96.00 219 PHE A O 1
ATOM 1650 N N . ARG A 1 220 ? 1.492 -8.696 -10.581 1.00 95.75 220 ARG A N 1
ATOM 1651 C CA . ARG A 1 220 ? 0.342 -9.595 -10.766 1.00 95.75 220 ARG A CA 1
ATOM 1652 C C . ARG A 1 220 ? -0.989 -8.919 -10.434 1.00 95.75 220 ARG A C 1
ATOM 1654 O O . ARG A 1 220 ? -1.971 -9.150 -11.135 1.00 95.75 220 ARG A O 1
ATOM 1661 N N . LYS A 1 221 ? -1.038 -8.082 -9.391 1.00 95.44 221 LYS A N 1
ATOM 1662 C CA . LYS A 1 221 ? -2.235 -7.302 -9.031 1.00 95.44 221 LYS A CA 1
ATOM 1663 C C . LYS A 1 221 ? -2.617 -6.309 -10.128 1.00 95.44 221 LYS A C 1
ATOM 1665 O O . LYS A 1 221 ? -3.803 -6.155 -10.389 1.00 95.44 221 LYS A O 1
ATOM 1670 N N . TYR A 1 222 ? -1.644 -5.667 -10.771 1.00 96.62 222 TYR A N 1
ATOM 1671 C CA . TYR A 1 222 ? -1.902 -4.796 -11.916 1.00 96.62 222 TYR A CA 1
ATOM 1672 C C . TYR A 1 222 ? -2.396 -5.597 -13.131 1.00 96.62 222 TYR A C 1
ATOM 1674 O O . TYR A 1 222 ? -3.457 -5.306 -13.685 1.00 96.62 222 TYR A O 1
ATOM 1682 N N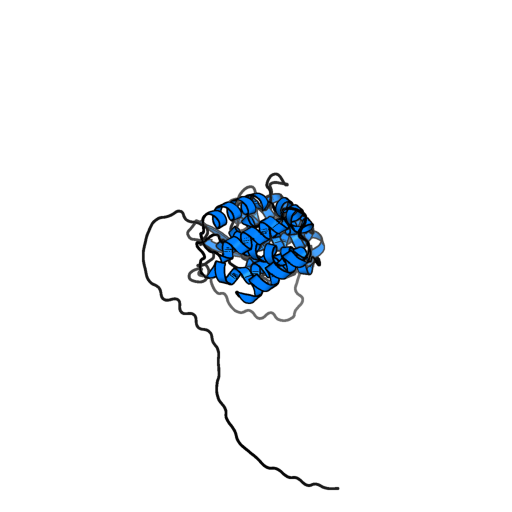 . LEU A 1 223 ? -1.669 -6.660 -13.493 1.00 95.75 223 LEU A N 1
ATOM 1683 C CA . LEU A 1 223 ? -1.956 -7.477 -14.676 1.00 95.75 223 LEU A CA 1
ATOM 1684 C C . LEU A 1 223 ? -3.281 -8.250 -14.590 1.00 95.75 223 LEU A C 1
ATOM 1686 O O . LEU A 1 223 ? -3.844 -8.607 -15.620 1.00 95.75 223 LEU A O 1
ATOM 1690 N N . SER A 1 224 ? -3.812 -8.489 -13.387 1.00 95.19 224 SER A N 1
ATOM 1691 C CA . SER A 1 224 ? -5.150 -9.077 -13.218 1.00 95.19 224 SER A CA 1
ATOM 1692 C C . SER A 1 224 ? -6.288 -8.111 -13.564 1.00 95.19 224 SER A C 1
ATOM 1694 O O . SER A 1 224 ? -7.421 -8.546 -13.758 1.00 95.19 224 SER A O 1
ATOM 1696 N N . ARG A 1 225 ? -6.005 -6.803 -13.634 1.00 94.75 225 ARG A N 1
ATOM 1697 C CA . ARG A 1 225 ? -6.979 -5.759 -13.982 1.00 94.75 225 ARG A CA 1
ATOM 1698 C C . ARG A 1 225 ? -6.810 -5.237 -15.398 1.00 94.75 225 ARG A C 1
ATOM 1700 O O . ARG A 1 225 ? -7.795 -4.822 -16.000 1.00 94.75 225 ARG A O 1
ATOM 1707 N N . ARG A 1 226 ? -5.581 -5.230 -15.911 1.00 93.38 226 ARG A N 1
ATOM 1708 C CA . ARG A 1 226 ? -5.261 -4.685 -17.226 1.00 93.38 226 ARG A CA 1
ATOM 1709 C C . ARG A 1 226 ? -4.221 -5.538 -17.923 1.00 93.38 226 ARG A C 1
ATOM 1711 O O . ARG A 1 226 ? -3.159 -5.818 -17.374 1.00 93.38 226 ARG A O 1
ATOM 1718 N N . GLU A 1 227 ? -4.514 -5.902 -19.163 1.00 92.19 227 GLU A N 1
ATOM 1719 C CA . GLU A 1 227 ? -3.511 -6.481 -20.037 1.00 92.19 227 GLU A CA 1
ATOM 1720 C C . GLU A 1 227 ? -2.580 -5.380 -20.551 1.00 92.19 227 GLU A C 1
ATOM 1722 O O . GLU A 1 227 ? -3.012 -4.444 -21.221 1.00 92.19 227 GLU A O 1
ATOM 1727 N N . ASP A 1 228 ? -1.302 -5.494 -20.204 1.00 90.06 228 ASP A N 1
ATOM 1728 C CA . ASP A 1 228 ? -0.271 -4.530 -20.567 1.00 90.06 228 ASP A CA 1
ATOM 1729 C C . ASP A 1 228 ? 1.014 -5.281 -20.935 1.00 90.06 228 ASP A C 1
ATOM 1731 O O . ASP A 1 228 ? 1.615 -5.974 -20.106 1.00 90.06 228 ASP A O 1
ATOM 1735 N N . ALA A 1 229 ? 1.396 -5.193 -22.209 1.00 85.88 229 ALA A N 1
ATOM 1736 C CA . ALA A 1 229 ? 2.571 -5.876 -22.739 1.00 85.88 229 ALA A CA 1
ATOM 1737 C C . ALA A 1 229 ? 3.878 -5.321 -22.152 1.00 85.88 229 ALA A C 1
ATOM 1739 O O . ALA A 1 229 ? 4.804 -6.094 -21.903 1.00 85.88 229 ALA A O 1
ATOM 1740 N N . ASP A 1 230 ? 3.934 -4.019 -21.866 1.00 83.56 230 ASP A N 1
ATOM 1741 C CA . ASP A 1 230 ? 5.124 -3.367 -21.326 1.00 83.56 230 ASP A CA 1
ATOM 1742 C C . ASP A 1 230 ? 5.360 -3.805 -19.878 1.00 83.56 230 ASP A C 1
ATOM 1744 O O . ASP A 1 230 ? 6.470 -4.188 -19.510 1.00 83.56 230 ASP A O 1
ATOM 1748 N N . ILE A 1 231 ? 4.305 -3.846 -19.060 1.00 89.94 231 ILE A N 1
ATOM 1749 C CA . ILE A 1 231 ? 4.399 -4.327 -17.674 1.00 89.94 231 ILE A CA 1
ATOM 1750 C C . ILE A 1 231 ? 4.732 -5.826 -17.618 1.00 89.94 231 ILE A C 1
ATOM 1752 O O . ILE A 1 231 ? 5.504 -6.251 -16.753 1.00 89.94 231 ILE A O 1
ATOM 1756 N N . LYS A 1 232 ? 4.207 -6.641 -18.547 1.00 89.69 232 LYS A N 1
ATOM 1757 C CA . LYS A 1 232 ? 4.605 -8.057 -18.679 1.00 89.69 232 LYS A CA 1
ATOM 1758 C C . LYS A 1 232 ? 6.096 -8.185 -18.994 1.00 89.69 232 LYS A C 1
ATOM 1760 O O . LYS A 1 232 ? 6.775 -8.999 -18.368 1.00 89.69 232 LYS A O 1
ATOM 1765 N N . LEU A 1 233 ? 6.605 -7.373 -19.920 1.00 85.94 233 LEU A N 1
ATOM 1766 C CA . LEU A 1 233 ? 8.021 -7.357 -20.278 1.00 85.94 233 LEU A CA 1
ATOM 1767 C C . LEU A 1 233 ? 8.895 -6.909 -19.097 1.00 85.94 233 LEU A C 1
ATOM 1769 O O . LEU A 1 233 ? 9.907 -7.546 -18.811 1.00 85.94 233 LEU A O 1
ATOM 1773 N N . LEU A 1 234 ? 8.483 -5.870 -18.364 1.00 85.94 234 LEU A N 1
ATOM 1774 C CA . LEU A 1 234 ? 9.167 -5.421 -17.147 1.00 85.94 234 LEU A CA 1
ATOM 1775 C C . LEU A 1 234 ? 9.221 -6.523 -16.084 1.00 85.94 234 LEU A C 1
ATOM 1777 O O . LEU A 1 234 ? 10.282 -6.754 -15.504 1.00 85.94 234 LEU A O 1
ATOM 1781 N N . LEU A 1 235 ? 8.118 -7.244 -15.864 1.00 89.12 235 LEU A N 1
ATOM 1782 C CA . LEU A 1 235 ? 8.084 -8.380 -14.943 1.00 89.12 235 LEU A CA 1
ATOM 1783 C C . LEU A 1 235 ? 9.041 -9.498 -15.382 1.00 89.12 235 LEU A C 1
ATOM 1785 O O . LEU A 1 235 ? 9.752 -10.049 -14.544 1.00 89.12 235 LEU A O 1
ATOM 1789 N N . GLN A 1 236 ? 9.089 -9.828 -16.673 1.00 86.88 236 GLN A N 1
ATOM 1790 C CA . GLN A 1 236 ? 10.017 -10.835 -17.200 1.00 86.88 236 GLN A CA 1
ATOM 1791 C C . GLN A 1 236 ? 11.477 -10.395 -17.038 1.00 86.88 236 GLN A C 1
ATOM 1793 O O . GLN A 1 236 ? 12.309 -11.168 -16.565 1.00 86.88 236 GLN A O 1
ATOM 1798 N N . ALA A 1 237 ? 11.790 -9.139 -17.368 1.00 83.56 237 ALA A N 1
ATOM 1799 C CA . ALA A 1 237 ? 13.124 -8.572 -17.199 1.00 83.56 237 ALA A CA 1
ATOM 1800 C C . ALA A 1 237 ? 13.553 -8.565 -15.725 1.00 83.56 237 ALA A C 1
ATOM 1802 O O . ALA A 1 237 ? 14.685 -8.950 -15.417 1.00 83.56 237 ALA A O 1
ATOM 1803 N N . LEU A 1 238 ? 12.644 -8.198 -14.815 1.00 85.00 238 LEU A N 1
ATOM 1804 C CA . LEU A 1 238 ? 12.842 -8.316 -13.373 1.00 85.00 238 LEU A CA 1
ATOM 1805 C C . LEU A 1 238 ? 13.156 -9.768 -13.012 1.00 85.00 238 LEU A C 1
ATOM 1807 O O . LEU A 1 238 ? 14.205 -10.023 -12.433 1.00 85.00 238 LEU A O 1
ATOM 1811 N N . GLN A 1 239 ? 12.303 -10.717 -13.410 1.00 86.56 239 GLN A N 1
ATOM 1812 C CA . GLN A 1 239 ? 12.438 -12.131 -13.056 1.00 86.56 239 GLN A CA 1
ATOM 1813 C C . GLN A 1 239 ? 13.775 -12.738 -13.487 1.00 86.56 239 GLN A C 1
ATOM 1815 O O . GLN A 1 239 ? 14.419 -13.451 -12.720 1.00 86.56 239 GLN A O 1
ATOM 1820 N N . LEU A 1 240 ? 14.222 -12.408 -14.695 1.00 81.62 240 LEU A N 1
ATOM 1821 C CA . LEU A 1 240 ? 15.514 -12.837 -15.217 1.00 81.62 240 LEU A CA 1
ATOM 1822 C C . LEU A 1 240 ? 16.698 -12.182 -14.486 1.00 81.62 240 LEU A C 1
ATOM 1824 O O . LEU A 1 240 ? 17.782 -12.756 -14.436 1.00 81.62 240 LEU A O 1
ATOM 1828 N N . SER A 1 241 ? 16.509 -10.988 -13.919 1.00 81.00 241 SER A N 1
ATOM 1829 C CA . SER A 1 241 ? 17.547 -10.232 -13.202 1.00 81.00 241 SER A CA 1
ATOM 1830 C C . SER A 1 241 ? 17.706 -10.645 -11.738 1.00 81.00 241 SER A C 1
ATOM 1832 O O . SER A 1 241 ? 18.712 -10.307 -11.115 1.00 81.00 241 SER A O 1
ATOM 1834 N N . LEU A 1 242 ? 16.741 -11.382 -11.181 1.00 75.75 242 LEU A N 1
ATOM 1835 C CA . LEU A 1 242 ? 16.710 -11.712 -9.756 1.00 75.75 242 LEU A CA 1
ATOM 1836 C C . LEU A 1 242 ? 17.902 -12.534 -9.296 1.00 75.75 242 LEU A C 1
ATOM 1838 O O . LEU A 1 242 ? 18.408 -12.249 -8.220 1.00 75.75 242 LEU A O 1
ATOM 1842 N N . GLY A 1 243 ? 18.346 -13.522 -10.083 1.00 72.75 243 GLY A N 1
ATOM 1843 C CA . GLY A 1 243 ? 19.474 -14.378 -9.696 1.00 72.75 243 GLY A CA 1
ATOM 1844 C C . GLY A 1 243 ? 20.694 -13.536 -9.326 1.00 72.75 243 GLY A C 1
ATOM 1845 O O . GLY A 1 243 ? 21.181 -13.596 -8.205 1.00 72.75 243 GLY A O 1
ATOM 1846 N N . CYS A 1 244 ? 21.063 -12.606 -10.209 1.00 70.50 244 CYS A N 1
ATOM 1847 C CA . CYS A 1 244 ? 22.174 -11.687 -9.976 1.00 70.50 244 CYS A CA 1
ATOM 1848 C C . CYS A 1 244 ? 21.954 -10.761 -8.765 1.00 70.50 244 CYS A C 1
ATOM 1850 O O . CYS A 1 244 ? 22.897 -10.483 -8.030 1.00 70.50 244 CYS A O 1
ATOM 1852 N N . CYS A 1 245 ? 20.725 -10.278 -8.549 1.00 67.44 245 CYS A N 1
ATOM 1853 C CA . CYS A 1 245 ? 20.412 -9.371 -7.437 1.00 67.44 245 CYS A CA 1
ATOM 1854 C C . CYS A 1 245 ? 20.407 -10.084 -6.078 1.00 67.44 245 CYS A C 1
ATOM 1856 O O . CYS A 1 245 ? 20.724 -9.477 -5.059 1.00 67.44 245 CYS A O 1
ATOM 1858 N N . MET A 1 246 ? 20.033 -11.364 -6.056 1.00 68.31 246 MET A N 1
ATOM 1859 C CA . MET A 1 246 ? 20.006 -12.179 -4.843 1.00 68.31 246 MET A CA 1
ATOM 1860 C C . MET A 1 246 ? 21.399 -12.690 -4.467 1.00 68.31 246 MET A C 1
ATOM 1862 O O . MET A 1 246 ? 21.690 -12.792 -3.278 1.00 68.31 246 MET A O 1
ATOM 1866 N N . ASP A 1 247 ? 22.262 -12.946 -5.454 1.00 71.00 247 ASP A N 1
ATOM 1867 C CA . ASP A 1 247 ? 23.653 -13.359 -5.229 1.00 71.00 247 ASP A CA 1
ATOM 1868 C C . ASP A 1 247 ? 24.525 -12.209 -4.695 1.00 71.00 247 ASP A C 1
ATOM 1870 O O . ASP A 1 247 ? 25.493 -12.439 -3.969 1.00 71.00 247 ASP A O 1
ATOM 1874 N N . GLN A 1 248 ? 24.182 -10.958 -5.026 1.00 65.44 248 GLN A N 1
ATOM 1875 C CA . GLN A 1 248 ? 24.883 -9.759 -4.553 1.00 65.44 248 GLN A CA 1
ATOM 1876 C C . GLN A 1 248 ? 23.903 -8.697 -4.026 1.00 65.44 248 GLN A C 1
ATOM 1878 O O . GLN A 1 248 ? 23.740 -7.641 -4.634 1.00 65.44 248 GLN A O 1
ATOM 1883 N N . PRO A 1 249 ? 23.276 -8.917 -2.857 1.00 62.22 249 PRO A N 1
ATOM 1884 C CA . PRO A 1 249 ? 22.215 -8.048 -2.338 1.00 62.22 249 PRO A CA 1
ATOM 1885 C C . PRO A 1 249 ? 22.700 -6.654 -1.914 1.00 62.22 249 PRO A C 1
ATOM 1887 O O . PRO A 1 249 ? 21.885 -5.758 -1.710 1.00 62.22 249 PRO A O 1
ATOM 1890 N N . THR A 1 250 ? 24.011 -6.458 -1.758 1.00 64.25 250 THR A N 1
ATOM 1891 C CA . THR A 1 250 ? 24.628 -5.149 -1.492 1.00 64.25 250 THR A CA 1
ATOM 1892 C C . THR A 1 250 ? 24.921 -4.368 -2.770 1.00 64.25 250 THR A C 1
ATOM 1894 O O . THR A 1 250 ? 25.077 -3.146 -2.724 1.00 64.25 250 THR A O 1
ATOM 1897 N N . ALA A 1 251 ? 24.989 -5.053 -3.912 1.00 61.25 251 ALA A N 1
ATOM 1898 C CA . ALA A 1 251 ? 25.209 -4.435 -5.199 1.00 61.25 251 ALA A CA 1
ATOM 1899 C C . ALA A 1 251 ? 23.848 -3.994 -5.751 1.00 61.25 251 ALA A C 1
ATOM 1901 O O . ALA A 1 251 ? 23.008 -4.813 -6.120 1.00 61.25 251 ALA A O 1
ATOM 1902 N N . LYS A 1 252 ? 23.626 -2.678 -5.792 1.00 65.62 252 LYS A N 1
ATOM 1903 C CA . LYS A 1 252 ? 22.478 -2.043 -6.455 1.00 65.62 252 LYS A CA 1
ATOM 1904 C C . LYS A 1 252 ? 22.579 -2.241 -7.967 1.00 65.62 252 LYS A C 1
ATOM 1906 O O . LYS A 1 252 ? 23.023 -1.350 -8.678 1.00 65.62 252 LYS A O 1
ATOM 1911 N N . MET A 1 253 ? 22.330 -3.468 -8.417 1.00 67.88 253 MET A N 1
ATOM 1912 C CA . MET A 1 253 ? 22.513 -3.916 -9.801 1.00 67.88 253 MET A CA 1
ATOM 1913 C C . MET A 1 253 ? 21.186 -4.158 -10.508 1.00 67.88 253 MET A C 1
ATOM 1915 O O . MET A 1 253 ? 21.172 -4.492 -11.695 1.00 67.88 253 MET A O 1
ATOM 1919 N N . LEU A 1 254 ? 20.061 -4.039 -9.794 1.00 69.38 254 LEU A N 1
ATOM 1920 C CA . LEU A 1 254 ? 18.755 -4.359 -10.354 1.00 69.38 254 LEU A CA 1
ATOM 1921 C C . LEU A 1 254 ? 18.480 -3.501 -11.586 1.00 69.38 254 LEU A C 1
ATOM 1923 O O . LEU A 1 254 ? 18.022 -4.008 -12.609 1.00 69.38 254 LEU A O 1
ATOM 1927 N N . ARG A 1 255 ? 18.807 -2.211 -11.504 1.00 66.81 255 ARG A N 1
ATOM 1928 C CA . ARG A 1 255 ? 18.573 -1.259 -12.582 1.00 66.81 255 ARG A CA 1
ATOM 1929 C C . ARG A 1 255 ? 19.390 -1.598 -13.823 1.00 66.81 255 ARG A C 1
ATOM 1931 O O . ARG A 1 255 ? 18.835 -1.612 -14.916 1.00 66.81 255 ARG A O 1
ATOM 1938 N N . GLU A 1 256 ? 20.674 -1.888 -13.668 1.00 68.25 256 GLU A N 1
ATOM 1939 C CA . GLU A 1 256 ? 21.597 -2.221 -14.752 1.00 68.25 256 GLU A CA 1
ATOM 1940 C C . GLU A 1 256 ? 21.228 -3.558 -15.394 1.00 68.25 256 GLU A C 1
ATOM 1942 O O . GLU A 1 256 ? 21.257 -3.680 -16.617 1.00 68.25 256 GLU A O 1
ATOM 1947 N N . GLN A 1 257 ? 20.831 -4.548 -14.590 1.00 75.12 257 GLN A N 1
ATOM 1948 C CA . GLN A 1 257 ? 20.413 -5.862 -15.079 1.00 75.12 257 GLN A CA 1
ATOM 1949 C C . GLN A 1 257 ? 19.071 -5.790 -15.810 1.00 75.12 257 GLN A C 1
ATOM 1951 O O . GLN A 1 257 ? 18.954 -6.290 -16.930 1.00 75.12 257 GLN A O 1
ATOM 1956 N N . MET A 1 258 ? 18.074 -5.111 -15.231 1.00 68.12 258 MET A N 1
ATOM 1957 C CA . MET A 1 258 ? 16.786 -4.899 -15.891 1.00 68.12 258 MET A CA 1
ATOM 1958 C C . MET A 1 258 ? 16.965 -4.095 -17.174 1.00 68.12 258 MET A C 1
ATOM 1960 O O . MET A 1 258 ? 16.443 -4.492 -18.210 1.00 68.12 258 MET A O 1
ATOM 1964 N N . LEU A 1 259 ? 17.748 -3.013 -17.137 1.00 66.06 259 LEU A N 1
ATOM 1965 C CA . LEU A 1 259 ? 18.047 -2.212 -18.317 1.00 66.06 259 LEU A CA 1
ATOM 1966 C C . LEU A 1 259 ? 18.763 -3.043 -19.381 1.00 66.06 259 LEU A C 1
ATOM 1968 O O . LEU A 1 259 ? 18.327 -3.037 -20.523 1.00 66.06 259 LEU A O 1
ATOM 1972 N N . GLY A 1 260 ? 19.807 -3.796 -19.032 1.00 68.12 260 GLY A N 1
ATOM 1973 C CA . GLY A 1 260 ? 20.516 -4.661 -19.975 1.00 68.12 260 GLY A CA 1
ATOM 1974 C C . GLY A 1 260 ? 19.585 -5.662 -20.661 1.00 68.12 260 GLY A C 1
ATOM 1975 O O . GLY A 1 260 ? 19.666 -5.852 -21.873 1.00 68.12 260 GLY A O 1
ATOM 1976 N N . ARG A 1 261 ? 18.638 -6.244 -19.918 1.00 74.19 261 ARG A N 1
ATOM 1977 C CA . ARG A 1 261 ? 17.661 -7.200 -20.461 1.00 74.19 261 ARG A CA 1
ATOM 1978 C C . ARG A 1 261 ? 16.571 -6.535 -21.295 1.00 74.19 261 ARG A C 1
ATOM 1980 O O . ARG A 1 261 ? 16.207 -7.078 -22.332 1.00 74.19 261 ARG A O 1
ATOM 1987 N N . LEU A 1 262 ? 16.086 -5.361 -20.891 1.00 64.56 262 LEU A N 1
ATOM 1988 C CA . LEU A 1 262 ? 15.136 -4.565 -21.676 1.00 64.56 262 LEU A CA 1
ATOM 1989 C C . LEU A 1 262 ? 15.773 -4.051 -22.967 1.00 64.56 262 LEU A C 1
ATOM 1991 O O . LEU A 1 262 ? 15.137 -4.089 -24.014 1.00 64.56 262 LEU A O 1
ATOM 1995 N N . LEU A 1 263 ? 17.038 -3.627 -22.907 1.00 63.53 263 LEU A N 1
ATOM 1996 C CA . LEU A 1 263 ? 17.828 -3.248 -24.071 1.00 63.53 263 LEU A CA 1
ATOM 1997 C C . LEU A 1 263 ? 18.016 -4.443 -24.994 1.00 63.53 263 LEU A C 1
ATOM 1999 O O . LEU A 1 263 ? 17.749 -4.308 -26.177 1.00 63.53 263 LEU A O 1
ATOM 2003 N N . LEU A 1 264 ? 18.390 -5.617 -24.477 1.00 60.84 264 LEU A N 1
ATOM 2004 C CA . LEU A 1 264 ? 18.525 -6.827 -25.292 1.00 60.84 264 LEU A CA 1
ATOM 2005 C C . LEU A 1 264 ? 17.201 -7.197 -25.979 1.00 60.84 264 LEU A C 1
ATOM 2007 O O . LEU A 1 264 ? 17.209 -7.596 -27.138 1.00 60.84 264 LEU A O 1
ATOM 2011 N N . HIS A 1 265 ? 16.065 -7.012 -25.303 1.00 59.09 265 HIS A N 1
ATOM 2012 C CA . HIS A 1 265 ? 14.744 -7.271 -25.879 1.00 59.09 265 HIS A CA 1
ATOM 2013 C C . HIS A 1 265 ? 14.301 -6.197 -26.895 1.00 59.09 265 HIS A C 1
ATOM 2015 O O . HIS A 1 265 ? 13.709 -6.537 -27.917 1.00 59.09 265 HIS A O 1
ATOM 2021 N N . GLY A 1 266 ? 14.592 -4.915 -26.641 1.00 51.09 266 GLY A N 1
ATOM 2022 C CA . GLY A 1 266 ? 14.237 -3.777 -27.504 1.00 51.09 266 GLY A CA 1
ATOM 2023 C C . GLY A 1 266 ? 15.142 -3.619 -28.731 1.00 51.09 266 GLY A C 1
ATOM 2024 O O . GLY A 1 266 ? 14.654 -3.322 -29.820 1.00 51.09 266 GLY A O 1
ATOM 2025 N N . LEU A 1 267 ? 16.438 -3.924 -28.591 1.00 45.69 267 LEU A N 1
ATOM 2026 C CA . LEU A 1 267 ? 17.417 -4.032 -29.684 1.00 45.69 267 LEU A CA 1
ATOM 2027 C C . LEU A 1 267 ? 16.999 -5.066 -30.736 1.00 45.69 267 LEU A C 1
ATOM 2029 O O . LEU A 1 267 ? 17.380 -4.956 -31.898 1.00 45.69 267 LEU A O 1
ATOM 2033 N N . LEU A 1 268 ? 16.214 -6.066 -30.333 1.00 43.12 268 LEU A N 1
ATOM 2034 C CA . LEU A 1 268 ? 15.697 -7.099 -31.223 1.00 43.12 268 LEU A CA 1
ATOM 2035 C C . LEU A 1 268 ? 14.381 -6.708 -31.911 1.00 43.12 268 LEU A C 1
ATOM 2037 O O . LEU A 1 268 ? 13.953 -7.453 -32.792 1.00 43.12 268 LEU A O 1
ATOM 2041 N N . CYS A 1 269 ? 13.723 -5.605 -31.524 1.00 44.12 269 CYS A N 1
ATOM 2042 C CA . CYS A 1 269 ? 12.343 -5.340 -31.941 1.00 44.12 269 CYS A CA 1
ATOM 2043 C C . CYS A 1 269 ? 12.033 -3.957 -32.526 1.00 44.12 269 CYS A C 1
ATOM 2045 O O . CYS A 1 269 ? 11.136 -3.962 -33.351 1.00 44.12 269 CYS A O 1
ATOM 2047 N N . GLU A 1 270 ? 12.701 -2.839 -32.181 1.00 45.09 270 GLU A N 1
ATOM 2048 C CA . GLU A 1 270 ? 12.610 -1.530 -32.895 1.00 45.09 270 GLU A CA 1
ATOM 2049 C C . GLU A 1 270 ? 13.440 -0.426 -32.171 1.00 45.09 270 GLU A C 1
ATOM 2051 O O . GLU A 1 270 ? 13.195 -0.157 -30.991 1.00 45.09 270 GLU A O 1
ATOM 2056 N N . PRO A 1 271 ? 14.398 0.261 -32.832 1.00 47.00 271 PRO A N 1
ATOM 2057 C CA . PRO A 1 271 ? 15.298 1.223 -32.176 1.00 47.00 271 PRO A CA 1
ATOM 2058 C C . PRO A 1 271 ? 14.641 2.546 -31.733 1.00 47.00 271 PRO A C 1
ATOM 2060 O O . PRO A 1 271 ? 15.033 3.110 -30.712 1.00 47.00 271 PRO A O 1
ATOM 2063 N N . LEU A 1 272 ? 13.605 3.026 -32.432 1.00 50.50 272 LEU A N 1
ATOM 2064 C CA . LEU A 1 272 ? 12.907 4.282 -32.093 1.00 50.50 272 LEU A CA 1
ATOM 2065 C C . LEU A 1 272 ? 12.031 4.165 -30.833 1.00 50.50 272 LEU A C 1
ATOM 2067 O O . LEU A 1 272 ? 11.841 5.142 -30.107 1.00 50.50 272 LEU A O 1
ATOM 2071 N N . TRP A 1 273 ? 11.533 2.961 -30.534 1.00 54.12 273 TRP A N 1
ATOM 2072 C CA . TRP A 1 273 ? 10.782 2.674 -29.307 1.00 54.12 273 TRP A CA 1
ATOM 2073 C C . TRP A 1 273 ? 11.650 2.869 -28.058 1.00 54.12 273 TRP A C 1
ATOM 2075 O O . TRP A 1 273 ? 11.189 3.371 -27.029 1.00 54.12 273 TRP A O 1
ATOM 2085 N N . LEU A 1 274 ? 12.927 2.503 -28.164 1.00 50.16 274 LEU A N 1
ATOM 2086 C CA . LEU A 1 274 ? 13.842 2.429 -27.041 1.00 50.16 274 LEU A CA 1
ATOM 2087 C C . LEU A 1 274 ? 14.217 3.817 -26.503 1.00 50.16 274 LEU A C 1
ATOM 2089 O O . LEU A 1 274 ? 14.161 4.027 -25.296 1.00 50.16 274 LEU A O 1
ATOM 2093 N N . GLU A 1 275 ? 14.528 4.790 -27.361 1.00 53.81 275 GLU A N 1
ATOM 2094 C CA . GLU A 1 275 ? 14.873 6.151 -26.914 1.00 53.81 275 GLU A CA 1
ATOM 2095 C C . GLU A 1 275 ? 13.707 6.863 -26.225 1.00 53.81 275 GLU A C 1
ATOM 2097 O O . GLU A 1 275 ? 13.873 7.425 -25.137 1.00 53.81 275 GLU A O 1
ATOM 2102 N N . ALA A 1 276 ? 12.507 6.777 -26.807 1.00 56.16 276 ALA A N 1
ATOM 2103 C CA . ALA A 1 276 ? 11.305 7.376 -26.238 1.00 56.16 276 ALA A CA 1
ATOM 2104 C C . ALA A 1 276 ? 10.960 6.768 -24.867 1.00 56.16 276 ALA A C 1
ATOM 2106 O O . ALA A 1 276 ? 10.639 7.492 -23.921 1.00 56.16 276 ALA A O 1
ATOM 2107 N N . LYS A 1 277 ? 11.083 5.442 -24.726 1.00 54.97 277 LYS A N 1
ATOM 2108 C CA . LYS A 1 277 ? 10.813 4.720 -23.475 1.00 54.97 277 LYS A CA 1
ATOM 2109 C C . LYS A 1 277 ? 11.893 4.954 -22.421 1.00 54.97 277 LYS A C 1
ATOM 2111 O O . LYS A 1 277 ? 11.562 5.212 -21.269 1.00 54.97 277 LYS A O 1
ATOM 2116 N N . LEU A 1 278 ? 13.175 4.951 -22.790 1.00 56.78 278 LEU A N 1
ATOM 2117 C CA . LEU A 1 278 ? 14.276 5.253 -21.864 1.00 56.78 278 LEU A CA 1
ATOM 2118 C C . LEU A 1 278 ? 14.179 6.672 -21.293 1.00 56.78 278 LEU A C 1
ATOM 2120 O O . LEU A 1 278 ? 14.513 6.887 -20.124 1.00 56.78 278 LEU A O 1
ATOM 2124 N N . HIS A 1 279 ? 13.700 7.628 -22.090 1.00 56.12 279 HIS A N 1
ATOM 2125 C CA . HIS A 1 279 ? 13.417 8.980 -21.626 1.00 56.12 279 HIS A CA 1
ATOM 2126 C C . HIS A 1 279 ? 12.164 9.026 -20.733 1.00 56.12 279 HIS A C 1
ATOM 2128 O O . HIS A 1 279 ? 12.208 9.610 -19.651 1.00 56.12 279 HIS A O 1
ATOM 2134 N N . ALA A 1 280 ? 11.075 8.353 -21.127 1.00 54.25 280 ALA A N 1
ATOM 2135 C CA . ALA A 1 280 ? 9.829 8.293 -20.355 1.00 54.25 280 ALA A CA 1
ATOM 2136 C C . ALA A 1 280 ? 9.987 7.611 -18.983 1.00 54.25 280 ALA A C 1
ATOM 2138 O O . ALA A 1 280 ? 9.362 8.031 -18.013 1.00 54.25 280 ALA A O 1
ATOM 2139 N N . TYR A 1 281 ? 10.855 6.602 -18.879 1.00 50.09 281 TYR A N 1
ATOM 2140 C CA . TYR A 1 281 ? 11.144 5.894 -17.629 1.00 50.09 281 TYR A CA 1
ATOM 2141 C C . TYR A 1 281 ? 12.230 6.569 -16.771 1.00 50.09 281 TYR A C 1
ATOM 2143 O O . TYR A 1 281 ? 12.633 6.024 -15.745 1.00 50.09 281 TYR A O 1
ATOM 2151 N N . GLY A 1 282 ? 12.755 7.734 -17.181 1.00 51.47 282 GLY A N 1
ATOM 2152 C CA . GLY A 1 282 ? 13.831 8.419 -16.452 1.00 51.47 282 GLY A CA 1
ATOM 2153 C C . GLY A 1 282 ? 15.143 7.623 -16.413 1.00 51.47 282 GLY A C 1
ATOM 2154 O O . GLY A 1 282 ? 15.965 7.791 -15.509 1.00 51.47 282 GLY A O 1
ATOM 2155 N N . ILE A 1 283 ? 15.351 6.724 -17.380 1.00 47.81 283 ILE A N 1
ATOM 2156 C CA . ILE A 1 283 ? 16.510 5.827 -17.446 1.00 47.81 283 ILE A CA 1
ATOM 2157 C C . ILE A 1 283 ? 17.640 6.423 -18.295 1.00 47.81 283 ILE A C 1
ATOM 2159 O O . ILE A 1 283 ? 18.778 5.988 -18.160 1.00 47.81 283 ILE A O 1
ATOM 2163 N N . ALA A 1 284 ? 17.390 7.474 -19.082 1.00 51.16 284 ALA A N 1
ATOM 2164 C CA . ALA A 1 284 ? 18.419 8.173 -19.864 1.00 51.16 284 ALA A CA 1
ATOM 2165 C C . ALA A 1 284 ? 19.695 8.557 -19.068 1.00 51.16 284 ALA A C 1
ATOM 2167 O O . ALA A 1 284 ? 20.792 8.309 -19.578 1.00 51.16 284 ALA A O 1
ATOM 2168 N N . PRO A 1 285 ? 19.615 9.050 -17.811 1.00 49.09 285 PRO A N 1
ATOM 2169 C CA . PRO A 1 285 ? 20.803 9.284 -16.988 1.00 49.09 285 PRO A CA 1
ATOM 2170 C C . PRO A 1 285 ? 21.578 7.997 -16.693 1.00 49.09 285 PRO A C 1
ATOM 2172 O O . PRO A 1 285 ? 22.801 8.008 -16.722 1.00 49.09 285 PRO A O 1
ATOM 2175 N N . VAL A 1 286 ? 20.893 6.864 -16.504 1.00 46.28 286 VAL A N 1
ATOM 2176 C CA . VAL A 1 286 ? 21.570 5.574 -16.320 1.00 46.28 286 VAL A CA 1
ATOM 2177 C C . VAL A 1 286 ? 22.045 4.945 -17.599 1.00 46.28 286 VAL A C 1
ATOM 2179 O O . VAL A 1 286 ? 23.028 4.234 -17.553 1.00 46.28 286 VAL A O 1
ATOM 2182 N N . VAL A 1 287 ? 21.483 5.257 -18.759 1.00 50.28 287 VAL A N 1
ATOM 2183 C CA . VAL A 1 287 ? 22.144 4.904 -20.020 1.00 50.28 287 VAL A CA 1
ATOM 2184 C C . VAL A 1 287 ? 23.462 5.672 -20.150 1.00 50.28 287 VAL A C 1
ATOM 2186 O O . VAL A 1 287 ? 24.454 5.103 -20.599 1.00 50.28 287 VAL A O 1
ATOM 2189 N N . ALA A 1 288 ? 23.514 6.935 -19.715 1.00 51.94 288 ALA A N 1
ATOM 2190 C CA . ALA A 1 288 ? 24.751 7.713 -19.679 1.00 51.94 288 ALA A CA 1
ATOM 2191 C C . ALA A 1 288 ? 25.747 7.186 -18.626 1.00 51.94 288 ALA A C 1
ATOM 2193 O O . ALA A 1 288 ? 26.927 7.020 -18.942 1.00 51.94 288 ALA A O 1
ATOM 2194 N N . ASP A 1 289 ? 25.287 6.852 -17.417 1.00 47.31 289 ASP A N 1
ATOM 2195 C CA . ASP A 1 289 ? 26.129 6.266 -16.366 1.00 47.31 289 ASP A CA 1
ATOM 2196 C C . ASP A 1 289 ? 26.571 4.842 -16.708 1.00 47.31 289 ASP A C 1
ATOM 2198 O O . ASP A 1 289 ? 27.724 4.494 -16.480 1.00 47.31 289 ASP A O 1
ATOM 2202 N N . PHE A 1 290 ? 25.713 4.041 -17.340 1.00 47.06 290 PHE A N 1
ATOM 2203 C CA . PHE A 1 290 ? 26.038 2.714 -17.852 1.00 47.06 290 PHE A CA 1
ATOM 2204 C C . PHE A 1 290 ? 27.019 2.820 -19.019 1.00 47.06 290 PHE A C 1
ATOM 2206 O O . PHE A 1 290 ? 28.003 2.094 -19.030 1.00 47.06 290 PHE A O 1
ATOM 2213 N N . ARG A 1 291 ? 26.874 3.789 -19.938 1.00 52.12 291 ARG A N 1
ATOM 2214 C CA . ARG A 1 291 ? 27.914 4.084 -20.945 1.00 52.12 291 ARG A CA 1
ATOM 2215 C C . ARG A 1 291 ? 29.248 4.420 -20.292 1.00 52.12 291 ARG A C 1
ATOM 2217 O O . ARG A 1 291 ? 30.268 3.903 -20.727 1.00 52.12 291 ARG A O 1
ATOM 2224 N N . LYS A 1 292 ? 29.239 5.255 -19.251 1.00 53.16 292 LYS A N 1
ATOM 2225 C CA . LYS A 1 292 ? 30.435 5.669 -18.503 1.00 53.16 292 LYS A CA 1
ATOM 2226 C C . LYS A 1 292 ? 31.047 4.522 -17.691 1.00 53.16 292 LYS A C 1
ATOM 2228 O O . LYS A 1 292 ? 32.264 4.459 -17.535 1.00 53.16 292 LYS A O 1
ATOM 2233 N N . TYR A 1 293 ? 30.218 3.624 -17.167 1.00 46.47 293 TYR A N 1
ATOM 2234 C CA . TYR A 1 293 ? 30.618 2.411 -16.460 1.00 46.47 293 TYR A CA 1
ATOM 2235 C C . TYR A 1 293 ? 31.226 1.392 -17.428 1.00 46.47 293 TYR A C 1
ATOM 2237 O O . TYR A 1 293 ? 32.338 0.919 -17.207 1.00 46.47 293 TYR A O 1
ATOM 2245 N N . LEU A 1 294 ? 30.550 1.116 -18.544 1.00 45.50 294 LEU A N 1
ATOM 2246 C CA . LEU A 1 294 ? 31.022 0.200 -19.576 1.00 45.50 294 LEU A CA 1
ATOM 2247 C C . LEU A 1 294 ? 32.265 0.742 -20.300 1.00 45.50 294 LEU A C 1
ATOM 2249 O O . LEU A 1 294 ? 33.167 -0.033 -20.585 1.00 45.50 294 LEU A O 1
ATOM 2253 N N . SER A 1 295 ? 32.391 2.060 -20.515 1.00 51.38 295 SER A N 1
ATOM 2254 C CA . SER A 1 295 ? 33.598 2.665 -21.108 1.00 51.38 295 SER A CA 1
ATOM 2255 C C . SER A 1 295 ? 34.837 2.556 -20.214 1.00 51.38 295 SER A C 1
ATOM 2257 O O . SER A 1 295 ? 35.948 2.783 -20.681 1.00 51.38 295 SER A O 1
ATOM 2259 N N . ARG A 1 296 ? 34.653 2.260 -18.920 1.00 50.34 296 ARG A N 1
ATOM 2260 C CA . ARG A 1 296 ? 35.738 2.039 -17.951 1.00 50.34 296 ARG A CA 1
ATOM 2261 C C . ARG A 1 296 ? 36.148 0.572 -17.834 1.00 50.34 296 ARG A C 1
ATOM 2263 O O . ARG A 1 296 ? 37.175 0.301 -17.223 1.00 50.34 296 ARG A O 1
ATOM 2270 N N . ARG A 1 297 ? 35.371 -0.370 -18.381 1.00 46.53 297 ARG A N 1
ATOM 2271 C CA . ARG A 1 297 ? 35.753 -1.785 -18.438 1.00 4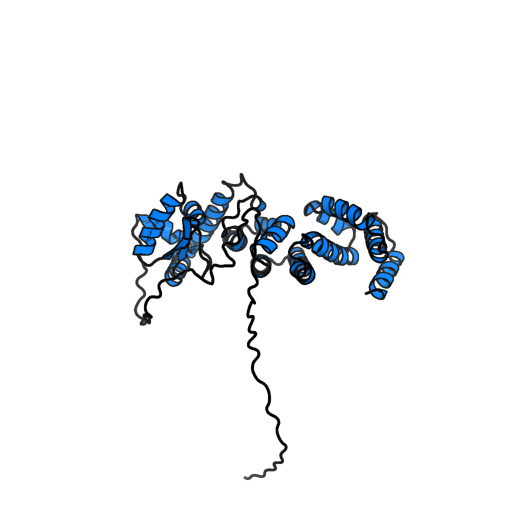6.53 297 ARG A CA 1
ATOM 2272 C C . ARG A 1 297 ? 36.389 -2.095 -19.790 1.00 46.53 297 ARG A C 1
ATOM 2274 O O . ARG A 1 297 ? 35.842 -1.774 -20.837 1.00 46.53 297 ARG A O 1
ATOM 2281 N N . GLU A 1 298 ? 37.544 -2.754 -19.765 1.00 50.84 298 GLU A N 1
ATOM 2282 C CA . GLU A 1 298 ? 38.271 -3.153 -20.980 1.00 50.84 298 GLU A CA 1
ATOM 2283 C C . GLU A 1 298 ? 37.713 -4.414 -21.656 1.00 50.84 298 GLU A C 1
ATOM 2285 O O . GLU A 1 298 ? 38.228 -4.827 -22.695 1.00 50.84 298 GLU A O 1
ATOM 2290 N N . ASP A 1 299 ? 36.641 -4.984 -21.104 1.00 53.09 299 ASP A N 1
ATOM 2291 C CA . ASP A 1 299 ? 36.060 -6.250 -21.533 1.00 53.09 299 ASP A CA 1
ATOM 2292 C C . ASP A 1 299 ? 35.520 -6.181 -22.971 1.00 53.09 299 ASP A C 1
ATOM 2294 O O . ASP A 1 299 ? 34.712 -5.312 -23.320 1.00 53.09 299 ASP A O 1
ATOM 2298 N N . ALA A 1 300 ? 35.980 -7.094 -23.825 1.00 52.16 300 ALA A N 1
ATOM 2299 C CA . ALA A 1 300 ? 35.697 -7.063 -25.260 1.00 52.16 300 ALA A CA 1
ATOM 2300 C C . ALA A 1 300 ? 34.202 -7.263 -25.566 1.00 52.16 300 ALA A C 1
ATOM 2302 O O . ALA A 1 300 ? 33.671 -6.637 -26.484 1.00 52.16 300 ALA A O 1
ATOM 2303 N N . ASP A 1 301 ? 33.507 -8.062 -24.757 1.00 47.50 301 ASP A N 1
ATOM 2304 C CA . ASP A 1 301 ? 32.078 -8.336 -24.937 1.00 47.50 301 ASP A CA 1
ATOM 2305 C C . ASP A 1 301 ? 31.208 -7.148 -24.491 1.00 47.50 301 ASP A C 1
ATOM 2307 O O . ASP A 1 301 ? 30.173 -6.856 -25.091 1.00 47.50 301 ASP A O 1
ATOM 2311 N N . ILE A 1 302 ? 31.686 -6.374 -23.510 1.00 50.53 302 ILE A N 1
ATOM 2312 C CA . ILE A 1 302 ? 31.070 -5.111 -23.084 1.00 50.53 302 ILE A CA 1
ATOM 2313 C C . ILE A 1 302 ? 31.227 -4.034 -24.162 1.00 50.53 302 ILE A C 1
ATOM 2315 O O . ILE A 1 302 ? 30.287 -3.277 -24.414 1.00 50.53 302 ILE A O 1
ATOM 2319 N N . LYS A 1 303 ? 32.384 -3.982 -24.834 1.00 53.53 303 LYS A N 1
ATOM 2320 C CA . LYS A 1 303 ? 32.597 -3.096 -25.989 1.00 53.53 303 LYS A CA 1
ATOM 2321 C C . LYS A 1 303 ? 31.664 -3.448 -27.144 1.00 53.53 303 LYS A C 1
ATOM 2323 O O . LYS A 1 303 ? 31.123 -2.537 -27.761 1.00 53.53 303 LYS A O 1
ATOM 2328 N N . LEU A 1 304 ? 31.414 -4.737 -27.385 1.00 57.62 304 LEU A N 1
ATOM 2329 C CA . LEU A 1 304 ? 30.461 -5.195 -28.398 1.00 57.62 304 LEU A CA 1
ATOM 2330 C C . LEU A 1 304 ? 29.022 -4.763 -28.063 1.00 57.62 304 LEU A C 1
ATOM 2332 O O . LEU A 1 304 ? 28.306 -4.269 -28.929 1.00 57.62 304 LEU A O 1
ATOM 2336 N N . LEU A 1 305 ? 28.625 -4.877 -26.790 1.00 54.12 305 LEU A N 1
ATOM 2337 C CA . LEU A 1 305 ? 27.338 -4.401 -26.266 1.00 54.12 305 LEU A CA 1
ATOM 2338 C C . LEU A 1 305 ? 27.190 -2.878 -26.390 1.00 54.12 305 LEU A C 1
ATOM 2340 O O . LEU A 1 305 ? 26.152 -2.388 -26.828 1.00 54.12 305 LEU A O 1
ATOM 2344 N N . LEU A 1 306 ? 28.240 -2.126 -26.049 1.00 54.62 306 LEU A N 1
ATOM 2345 C CA . LEU A 1 306 ? 28.310 -0.674 -26.235 1.00 54.62 306 LEU A CA 1
ATOM 2346 C C . LEU A 1 306 ? 28.208 -0.280 -27.705 1.00 54.62 306 LEU A C 1
ATOM 2348 O O . LEU A 1 306 ? 27.510 0.678 -28.018 1.00 54.62 306 LEU A O 1
ATOM 2352 N N . GLN A 1 307 ? 28.886 -1.005 -28.590 1.00 56.41 307 GLN A N 1
ATOM 2353 C CA . GLN A 1 307 ? 28.882 -0.748 -30.024 1.00 56.41 307 GLN A CA 1
ATOM 2354 C C . GLN A 1 307 ? 27.510 -1.065 -30.627 1.00 56.41 307 GLN A C 1
ATOM 2356 O O . GLN A 1 307 ? 26.981 -0.254 -31.380 1.00 56.41 307 GLN A O 1
ATOM 2361 N N . ALA A 1 308 ? 26.877 -2.167 -30.219 1.00 53.84 308 ALA A N 1
ATOM 2362 C CA . ALA A 1 308 ? 25.498 -2.485 -30.582 1.00 53.84 308 ALA A CA 1
ATOM 2363 C C . ALA A 1 308 ? 24.519 -1.401 -30.095 1.00 53.84 308 ALA A C 1
ATOM 2365 O O . ALA A 1 308 ? 23.685 -0.934 -30.869 1.00 53.84 308 ALA A O 1
ATOM 2366 N N . LEU A 1 309 ? 24.672 -0.928 -28.852 1.00 51.69 309 LEU A N 1
ATOM 2367 C CA . LEU A 1 309 ? 23.869 0.164 -28.293 1.00 51.69 309 LEU A CA 1
ATOM 2368 C C . LEU A 1 309 ? 24.095 1.496 -29.022 1.00 51.69 309 LEU A C 1
ATOM 2370 O O . LEU A 1 309 ? 23.134 2.196 -29.333 1.00 51.69 309 LEU A O 1
ATOM 2374 N N . GLN A 1 310 ? 25.343 1.846 -29.332 1.00 52.81 310 GLN A N 1
ATOM 2375 C CA . GLN A 1 310 ? 25.692 3.053 -30.088 1.00 52.81 310 GLN A CA 1
ATOM 2376 C C . GLN A 1 310 ? 25.104 3.029 -31.499 1.00 52.81 310 GLN A C 1
ATOM 2378 O O . GLN A 1 310 ? 24.550 4.034 -31.935 1.00 52.81 310 GLN A O 1
ATOM 2383 N N . LEU A 1 311 ? 25.176 1.885 -32.178 1.00 50.91 311 LEU A N 1
ATOM 2384 C CA . LEU A 1 311 ? 24.635 1.706 -33.523 1.00 50.91 311 LEU A CA 1
ATOM 2385 C C . LEU A 1 311 ? 23.101 1.688 -33.548 1.00 50.91 311 LEU A C 1
ATOM 2387 O O . LEU A 1 311 ? 22.501 2.097 -34.531 1.00 50.91 311 LEU A O 1
ATOM 2391 N N . SER A 1 312 ? 22.450 1.244 -32.474 1.00 45.75 312 SER A N 1
ATOM 2392 C CA . SER A 1 312 ? 20.984 1.268 -32.377 1.00 45.75 312 SER A CA 1
ATOM 2393 C C . SER A 1 312 ? 20.389 2.634 -32.010 1.00 45.75 312 SER A C 1
ATOM 2395 O O . SER A 1 312 ? 19.265 2.921 -32.407 1.00 45.75 312 SER A O 1
ATOM 2397 N N . LEU A 1 313 ? 21.126 3.470 -31.268 1.00 43.78 313 LEU A N 1
ATOM 2398 C CA . LEU A 1 313 ? 20.695 4.815 -30.854 1.00 43.78 313 LEU A CA 1
ATOM 2399 C C . LEU A 1 313 ? 21.093 5.882 -31.894 1.00 43.78 313 LEU A C 1
ATOM 2401 O O . LEU A 1 313 ? 20.394 6.868 -32.100 1.00 43.78 313 LEU A O 1
ATOM 2405 N N . GLY A 1 314 ? 22.196 5.672 -32.618 1.00 40.69 314 GLY A N 1
ATOM 2406 C CA . GLY A 1 314 ? 22.510 6.430 -33.826 1.00 40.69 314 GLY A CA 1
ATOM 2407 C C . GLY A 1 314 ? 21.697 5.888 -34.995 1.00 40.69 314 GLY A C 1
ATOM 2408 O O . GLY A 1 314 ? 22.095 4.902 -35.600 1.00 40.69 314 GLY A O 1
ATOM 2409 N N . CYS A 1 315 ? 20.549 6.500 -35.287 1.00 40.28 315 CYS A N 1
ATOM 2410 C CA . CYS A 1 315 ? 19.666 6.129 -36.395 1.00 40.28 315 CYS A CA 1
ATOM 2411 C C . CYS A 1 315 ? 20.437 5.713 -37.669 1.00 40.28 315 CYS A C 1
ATOM 2413 O O . CYS A 1 315 ? 21.330 6.440 -38.108 1.00 40.28 315 CYS A O 1
ATOM 2415 N N . CYS A 1 316 ? 20.000 4.591 -38.264 1.00 39.28 316 CYS A N 1
ATOM 2416 C CA . CYS A 1 316 ? 20.485 3.923 -39.488 1.00 39.28 316 CYS A CA 1
ATOM 2417 C C . CYS A 1 316 ? 21.490 2.772 -39.278 1.00 39.28 316 CYS A C 1
ATOM 2419 O O . CYS A 1 316 ? 22.625 2.841 -39.741 1.00 39.28 316 CYS A O 1
ATOM 2421 N N . MET A 1 317 ? 21.040 1.652 -38.698 1.00 46.44 317 MET A N 1
ATOM 2422 C CA . MET A 1 317 ? 21.628 0.354 -39.055 1.00 46.44 317 MET A CA 1
ATOM 2423 C C . MET A 1 317 ? 20.883 -0.239 -40.246 1.00 46.44 317 MET A C 1
ATOM 2425 O O . MET A 1 317 ? 19.662 -0.393 -40.219 1.00 46.44 317 MET A O 1
ATOM 2429 N N . ASP A 1 318 ? 21.626 -0.608 -41.281 1.00 50.41 318 ASP A N 1
ATOM 2430 C CA . ASP A 1 318 ? 21.132 -1.484 -42.327 1.00 50.41 318 ASP A CA 1
ATOM 2431 C C . ASP A 1 318 ? 20.967 -2.919 -41.780 1.00 50.41 318 ASP A C 1
ATOM 2433 O O . ASP A 1 318 ? 21.695 -3.392 -40.901 1.00 50.41 318 ASP A O 1
ATOM 2437 N N . GLN A 1 319 ? 19.963 -3.634 -42.293 1.00 47.81 319 GLN A N 1
ATOM 2438 C CA . GLN A 1 319 ? 19.621 -5.002 -41.876 1.00 47.81 319 GLN A CA 1
ATOM 2439 C C . GLN A 1 319 ? 20.808 -5.998 -41.807 1.00 47.81 319 GLN A C 1
ATOM 2441 O O . GLN A 1 319 ? 20.806 -6.851 -40.912 1.00 47.81 319 GLN A O 1
ATOM 2446 N N . PRO A 1 320 ? 21.823 -5.932 -42.696 1.00 51.91 320 PRO A N 1
ATOM 2447 C CA . PRO A 1 320 ? 22.979 -6.827 -42.651 1.00 51.91 320 PRO A CA 1
ATOM 2448 C C . PRO A 1 320 ? 23.842 -6.640 -41.399 1.00 51.91 320 PRO A C 1
ATOM 2450 O O . PRO A 1 320 ? 24.260 -7.628 -40.794 1.00 51.91 320 PRO A O 1
ATOM 2453 N N . THR A 1 321 ? 24.066 -5.395 -40.970 1.00 51.34 321 THR A N 1
ATOM 2454 C CA . THR A 1 321 ? 24.913 -5.082 -39.810 1.00 51.34 321 THR A CA 1
ATOM 2455 C C . THR A 1 321 ? 24.249 -5.533 -38.510 1.00 51.34 321 THR A C 1
ATOM 2457 O O . THR A 1 321 ? 24.896 -6.141 -37.653 1.00 51.34 321 THR A O 1
ATOM 2460 N N . ALA A 1 322 ? 22.928 -5.353 -38.406 1.00 49.81 322 ALA A N 1
ATOM 2461 C CA . ALA A 1 322 ? 22.140 -5.872 -37.290 1.00 49.81 322 ALA A CA 1
ATOM 2462 C C . ALA A 1 322 ? 22.180 -7.412 -37.216 1.00 49.81 322 ALA A C 1
ATOM 2464 O O . ALA A 1 322 ? 22.315 -7.983 -36.132 1.00 49.81 322 ALA A O 1
ATOM 2465 N N . LYS A 1 323 ? 22.113 -8.101 -38.366 1.00 53.28 323 LYS A N 1
ATOM 2466 C CA . LYS A 1 323 ? 22.208 -9.568 -38.441 1.00 53.28 323 LYS A CA 1
ATOM 2467 C C . LYS A 1 323 ? 23.600 -10.082 -38.053 1.00 53.28 323 LYS A C 1
ATOM 2469 O O . LYS A 1 323 ? 23.693 -11.046 -37.298 1.00 53.28 323 LYS A O 1
ATOM 2474 N N . MET A 1 324 ? 24.664 -9.419 -38.505 1.00 61.56 324 MET A N 1
ATOM 2475 C CA . MET A 1 324 ? 26.046 -9.774 -38.164 1.00 61.56 324 MET A CA 1
ATOM 2476 C C . MET A 1 324 ? 26.316 -9.640 -36.658 1.00 61.56 324 MET A C 1
ATOM 2478 O O . MET A 1 324 ? 26.865 -10.556 -36.048 1.00 61.56 324 MET A O 1
ATOM 2482 N N . LEU A 1 325 ? 25.893 -8.532 -36.039 1.00 50.25 325 LEU A N 1
ATOM 2483 C CA . LEU A 1 325 ? 26.020 -8.338 -34.589 1.00 50.25 325 LEU A CA 1
ATOM 2484 C C . LEU A 1 325 ? 25.217 -9.387 -33.809 1.00 50.25 325 LEU A C 1
ATOM 2486 O O . LEU A 1 325 ? 25.711 -9.932 -32.825 1.00 50.25 325 LEU A O 1
ATOM 2490 N N . ARG A 1 326 ? 24.018 -9.741 -34.286 1.00 50.72 326 ARG A N 1
ATOM 2491 C CA . ARG A 1 326 ? 23.190 -10.805 -33.701 1.00 50.72 326 ARG A CA 1
ATOM 2492 C C . ARG A 1 326 ? 23.885 -12.170 -33.728 1.00 50.72 326 ARG A C 1
ATOM 2494 O O . ARG A 1 326 ? 23.871 -12.869 -32.720 1.00 50.72 326 ARG A O 1
ATOM 2501 N N . GLU A 1 327 ? 24.490 -12.549 -34.851 1.00 50.97 327 GLU A N 1
ATOM 2502 C CA . GLU A 1 327 ? 25.223 -13.817 -34.985 1.00 50.97 327 GLU A CA 1
ATOM 2503 C C . GLU A 1 327 ? 26.500 -13.833 -34.128 1.00 50.97 327 GLU A C 1
ATOM 2505 O O . GLU A 1 327 ? 26.804 -14.845 -33.499 1.00 50.97 327 GLU A O 1
ATOM 2510 N N . GLN A 1 328 ? 27.201 -12.701 -34.012 1.00 50.38 328 GLN A N 1
ATOM 2511 C CA . GLN A 1 328 ? 28.378 -12.577 -33.145 1.00 50.38 328 GLN A CA 1
ATOM 2512 C C . GLN A 1 328 ? 28.042 -12.654 -31.651 1.00 50.38 328 GLN A C 1
ATOM 2514 O O . GLN A 1 328 ? 28.806 -13.250 -30.895 1.00 50.38 328 GLN A O 1
ATOM 2519 N N . MET A 1 329 ? 26.914 -12.083 -31.219 1.00 45.91 329 MET A N 1
ATOM 2520 C CA . MET A 1 329 ? 26.476 -12.160 -29.821 1.00 45.91 329 MET A CA 1
ATOM 2521 C C . MET A 1 329 ? 25.943 -13.551 -29.459 1.00 45.91 329 MET A C 1
ATOM 2523 O O . MET A 1 329 ? 26.222 -14.040 -28.369 1.00 45.91 329 MET A O 1
ATOM 2527 N N . LEU A 1 330 ? 25.218 -14.210 -30.370 1.00 42.41 330 LEU A N 1
ATOM 2528 C CA . LEU A 1 330 ? 24.711 -15.571 -30.154 1.00 42.41 330 LEU A CA 1
ATOM 2529 C C . LEU A 1 330 ? 25.809 -16.640 -30.207 1.00 42.41 330 LEU A C 1
ATOM 2531 O O . LEU A 1 330 ? 25.675 -17.655 -29.541 1.00 42.41 330 LEU A O 1
ATOM 2535 N N . GLY A 1 331 ? 26.886 -16.428 -30.967 1.00 37.34 331 GLY A N 1
ATOM 2536 C CA . GLY A 1 331 ? 28.021 -17.357 -31.022 1.00 37.34 331 GLY A CA 1
ATOM 2537 C C . GLY A 1 331 ? 28.971 -17.289 -29.819 1.00 37.34 331 GLY A C 1
ATOM 2538 O O . GLY A 1 331 ? 29.926 -18.061 -29.771 1.00 37.34 331 GLY A O 1
ATOM 2539 N N . ARG A 1 332 ? 28.755 -16.350 -28.888 1.00 39.47 332 ARG A N 1
ATOM 2540 C CA . ARG A 1 332 ? 29.610 -16.121 -27.708 1.00 39.47 332 ARG A CA 1
ATOM 2541 C C . ARG A 1 332 ? 28.909 -16.342 -26.361 1.00 39.47 332 ARG A C 1
ATOM 2543 O O . ARG A 1 332 ? 29.582 -16.273 -25.336 1.00 39.47 332 ARG A O 1
ATOM 2550 N N . LEU A 1 333 ? 27.598 -16.594 -26.369 1.00 34.09 333 LEU A N 1
ATOM 2551 C CA . LEU A 1 333 ? 26.822 -17.103 -25.229 1.00 34.09 333 LEU A CA 1
ATOM 2552 C C . LEU A 1 333 ? 26.847 -18.635 -25.226 1.00 34.09 333 LEU A C 1
ATOM 2554 O O . LEU A 1 333 ? 26.873 -19.203 -24.114 1.00 34.09 333 LEU A O 1
#

Secondary structure (DSSP, 8-state):
-------------------------------------S-TTTSTTTS---------PPPSS--------GGGHHHHHHGGGSPTT--EEHHHHHHHTT-SSHHHHHHHHHHHHHTTSEEEEE-TTS-EEEEE-HHHHHHHHHHSTTTHHHHHHHHHHHHTTTTTS-GGGS---SSHHHHHHHHHHHTT-HHHHHHHHT-HHHHHHHHHHH-HHHHHHHHHHHHTT---HHHHHHHHHHHHHHHHHHH-TTS--HHHHHHHHHHHHHHTT-HHHHHHHHHHTT-HHHHHHHHHHHTT---HHHHHHHHHHHHHHSS---HHHHHHHHHHHHT--

InterPro domains:
  IPR041452 APAF-1 helical domain [PF1790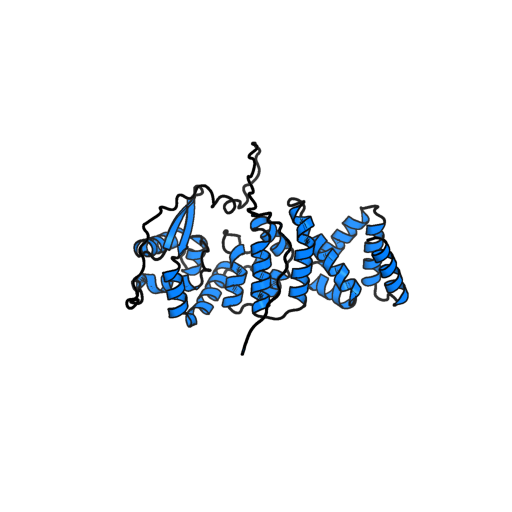8] (167-232)

Foldseek 3Di:
DDDDDDDDDDDDDDDDDDDPDDDDDDDDDDDDDDDDDPPVVVCPPPDQPPPDDDDDDDDPDDPPQDDDDPVLRQLLLLLLLPDAPDKAWLVLSCQLVVNPDSVSSVVSLVSCVVVVQWDWTADPVRTIIIHGDPVSNVSSCVVNVVCHLVSLVSSVCSQCVNVVRQLLRRDCPVVCLLCVLSSCLSVVVLVSLVLQLLALVSLLVSCLRPNDPSNLVSLVSSCVPDPDPVSVLLSVQQVVCVVVCVVCVVDSCSLVSSLLSVCVVCLVPALVVNVVSCVVSVNVVVVVVLLVVLVPDPDPVSVLVNVSNVCSNPPDDDPVVSVVSVVVNVVVD

Organism: Haematococcus lacustris (NCBI:txid44745)

Radius of gyration: 27.02 Å; chains: 1; bounding box: 66×85×66 Å

Sequence (333 aa):
MARGSNSASRVGVDTLSSIRSSFAVDVCPNNSDGPVGPQALKTLNTHARLQQEPSVVPDGSCRMAFQPPAQLLASYQALGIVPPDMPVPLTMLATLWRQPSPDAARAVAHKLRDLGVMRIASLEDGSAWCLVAPHHLQACQDSYAELLPGYHAALLDGYTCNGALKLKDVADDGYFMQAVAHHLVHANRLELLHGLLCEPLWLEAKLHAYGIAPVVADFRKYLSRREDADIKLLLQALQLSLGCCMDQPTAKMLREQMLGRLLLHGLLCEPLWLEAKLHAYGIAPVVADFRKYLSRREDADIKLLLQALQLSLGCCMDQPTAKMLREQMLGRL